Protein AF-A0A7S1AKV0-F1 (afdb_monomer_lite)

Foldseek 3Di:
DPPPPVVVVVVVVVVVVPPDPDPPDDPPPPDPDDDDDDPDDDDDDDDDDQDDLVPDPALDNPDPPDAQLLLVLLLVQQCVQLNFDAQDPADPPFLLLLLLLLLLQPPADNVLSVQLSVLQLCVAADVPGSNDGPLVVLLVDDLVVQLVSSVSSPPSNVSSVLSNQLQVCCCVVVVDRGPCVLLVDDPVVQQVVQCVRPPRDQQSSQSSCCRNNVFQAAHQDPQNLVQCQLAVNDPDPVNQVVCCVVCVPRHRDDSDSRSSRRSCRSRHDSRSRNRVRCQRPDCPRHPCVVAPPPWGWYADSVVSFIDINNHTPVCSNVVPDDDPPDPPPDPDDDDDDDDDDDDDDDDDDDDDDDDDDD

Organism: Noctiluca scintillans (NCBI:txid2966)

pLDDT: mean 77.7, std 27.87, range [22.94, 98.56]

Sequence (358 aa):
MVREQKSKSFGVKLHAAHKRIDLTVPVARRSFSHGKVVLPTRRKSAPVQARTAESYDGPFPGFSGPVAVDLRLFHSAVAAQYVERLQPARSSQPVLDVLVSCILSQNTTNTNSHAAMNSLRVAFPLPGRNWLVNWDAVLASPQASLEAVIRVGGLAKTKGTRIREILQMLRENRKIISLDYLRKLDRAAVLKELKSLKGIGAKTASIVMMFALALPDFAVDTHVFRYAQQLHWVPTAEERAEQHLSNPGQKWPQITRDTTYAHLNAVMPDDLKYSMHLILTDTVNGLPVDCPARRLLSFDGENGIIFVDGQELGALRSGTLKRPNLPAQLKKRPSSTFSTSVKRPRRGSDIHDRHAEL

InterPro domains:
  IPR003265 HhH-GPD domain [PF00730] (100-247)
  IPR003265 HhH-GPD domain [SM00478] (104-269)
  IPR003265 HhH-GPD domain [cd00056] (98-280)
  IPR011257 DNA glycosylase [SSF48150] (88-246)

Secondary structure (DSSP, 8-state):
--SSSHHHHHHHHHHHTTS---TTS-----------------------PPPPGGG--SSSTT--PPPHHHHHHHHHHHHHHH---PPPS---S-HHHHHHHHHHTTTS-HHHHHHHHHHHHHHSEETTEEEEE-HHHHHHS-HHHHHHHTGGGS-HHHHHHHHHHHHHHHHHHHSS---GGGGGS-HHHHHHHHHHSTT--HHHHHHHHHHHS--------HHHHHHHHHTTSS--HHHHHHHHHH-TTS------HHHHHHHHHHHS-HHHHHHHHHHHH-TTTSHHHHS-TTSPEEEETTTTEEEETTEEHHHHHTT-S------S----PPP-------PPPPP-----------

Structure (mmCIF, N/CA/C/O backbone):
data_AF-A0A7S1AKV0-F1
#
_entry.id   AF-A0A7S1AKV0-F1
#
loop_
_atom_site.group_PDB
_atom_site.id
_atom_site.type_symbol
_atom_site.label_atom_id
_atom_site.label_alt_id
_atom_site.label_comp_id
_atom_site.label_asym_id
_atom_site.label_entity_id
_atom_site.label_seq_id
_atom_site.pdbx_PDB_ins_code
_atom_site.Cartn_x
_atom_site.Cartn_y
_atom_site.Cartn_z
_atom_site.occupancy
_atom_site.B_iso_or_equiv
_atom_site.auth_seq_id
_atom_site.auth_comp_id
_atom_site.auth_asym_id
_atom_site.auth_atom_id
_atom_site.pdbx_PDB_model_num
ATOM 1 N N . MET A 1 1 ? -34.742 12.546 43.030 1.00 40.44 1 MET A N 1
ATOM 2 C CA . MET A 1 1 ? -33.711 13.473 42.500 1.00 40.44 1 MET A CA 1
ATOM 3 C C . MET A 1 1 ? -32.287 12.967 42.799 1.00 40.44 1 MET A C 1
ATOM 5 O O . MET A 1 1 ? -31.529 13.634 43.481 1.00 40.44 1 MET A O 1
ATOM 9 N N . VAL A 1 2 ? -31.900 11.776 42.306 1.00 32.84 2 VAL A N 1
ATOM 10 C CA . VAL A 1 2 ? -30.613 11.107 42.662 1.00 32.84 2 VAL A CA 1
ATOM 11 C C . VAL A 1 2 ? -29.752 10.780 41.420 1.00 32.84 2 VAL A C 1
ATOM 13 O O . VAL A 1 2 ? -28.801 10.007 41.481 1.00 32.84 2 VAL A O 1
ATOM 16 N N . ARG A 1 3 ? -30.050 11.368 40.250 1.00 33.19 3 ARG A N 1
ATOM 17 C CA . ARG A 1 3 ? -29.336 11.060 38.990 1.00 33.19 3 ARG A CA 1
ATOM 18 C C . ARG A 1 3 ? -28.347 12.124 38.499 1.00 33.19 3 ARG A C 1
ATOM 20 O O . ARG A 1 3 ? -27.553 11.812 37.623 1.00 33.19 3 ARG A O 1
ATOM 27 N N . GLU A 1 4 ? -28.282 13.306 39.111 1.00 32.66 4 GLU A N 1
ATOM 28 C CA . GLU A 1 4 ? -27.411 14.397 38.625 1.00 32.66 4 GLU A CA 1
ATOM 29 C C . GLU A 1 4 ? -26.069 14.559 39.358 1.00 32.66 4 GLU A C 1
ATOM 31 O O . GLU A 1 4 ? -25.153 15.193 38.838 1.00 32.66 4 GLU A O 1
ATOM 36 N N . GLN A 1 5 ? -25.874 13.927 40.521 1.00 30.48 5 GLN A N 1
ATOM 37 C CA . GLN A 1 5 ? -24.618 14.067 41.278 1.00 30.48 5 GLN A CA 1
ATOM 38 C C . GLN A 1 5 ? -23.516 13.060 40.893 1.00 30.48 5 GLN A C 1
ATOM 40 O O . GLN A 1 5 ? -22.343 13.303 41.176 1.00 30.48 5 GLN A O 1
ATOM 45 N N . LYS A 1 6 ? -23.827 11.965 40.179 1.00 34.09 6 LYS A N 1
ATOM 46 C CA . LYS A 1 6 ? -22.805 10.973 39.774 1.00 34.09 6 LYS A CA 1
ATOM 47 C C . LYS A 1 6 ? -21.962 11.399 38.562 1.00 34.09 6 LYS A C 1
ATOM 49 O O . LYS A 1 6 ? -20.821 10.961 38.448 1.00 34.09 6 LYS A O 1
ATOM 54 N N . SER A 1 7 ? -22.456 12.305 37.711 1.00 35.78 7 SER A N 1
ATOM 55 C CA . SER A 1 7 ? -21.729 12.738 36.503 1.00 35.78 7 SER A CA 1
ATOM 56 C C . SER A 1 7 ? -20.600 13.739 36.788 1.00 35.78 7 SER A C 1
ATOM 58 O O . SER A 1 7 ? -19.615 13.775 36.055 1.00 35.78 7 SER A O 1
ATOM 60 N N . LYS A 1 8 ? -20.689 14.520 37.876 1.00 33.16 8 LYS A N 1
ATOM 61 C CA . LYS A 1 8 ? -19.629 15.467 38.279 1.00 33.16 8 LYS A CA 1
ATOM 62 C C . LYS A 1 8 ? -18.481 14.794 39.050 1.00 33.16 8 LYS A C 1
ATOM 64 O O . LYS A 1 8 ? -17.365 15.299 39.041 1.00 33.16 8 LYS A O 1
ATOM 69 N N . SER A 1 9 ? -18.710 13.616 39.642 1.00 29.86 9 SER A N 1
ATOM 70 C CA . SER A 1 9 ? -17.689 12.864 40.396 1.00 29.86 9 SER A CA 1
ATOM 71 C C . SER A 1 9 ? -16.698 12.096 39.50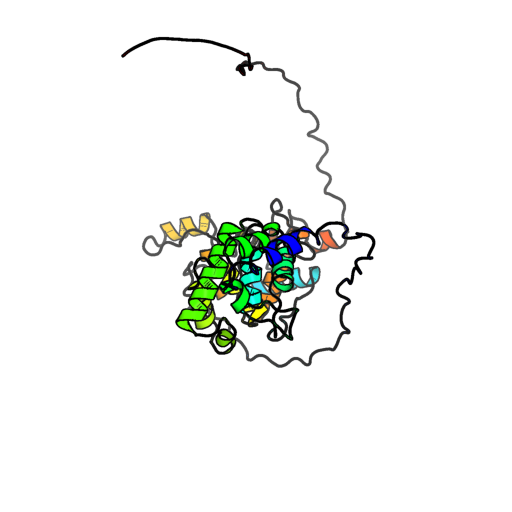2 1.00 29.86 9 SER A C 1
ATOM 73 O O . SER A 1 9 ? -15.542 11.907 39.882 1.00 29.86 9 SER A O 1
ATOM 75 N N . PHE A 1 10 ? -17.102 11.697 38.289 1.00 32.75 10 PHE A N 1
ATOM 76 C CA . PHE A 1 10 ? -16.243 10.931 37.371 1.00 32.75 10 PHE A CA 1
ATOM 77 C C . PHE A 1 10 ? -15.218 11.818 36.637 1.00 32.75 10 PHE A C 1
ATOM 79 O O . PHE A 1 10 ? -14.066 11.425 36.463 1.00 32.75 10 PHE A O 1
ATOM 86 N N . GLY A 1 11 ? -15.602 13.053 36.280 1.00 31.22 11 GLY A N 1
ATOM 87 C CA . GLY A 1 11 ? -14.726 14.017 35.597 1.00 31.22 11 GLY A CA 1
ATOM 88 C C . GLY A 1 11 ? -13.608 14.592 36.475 1.00 31.22 11 GLY A C 1
ATOM 89 O O . GLY A 1 11 ? -12.520 14.877 35.980 1.00 31.22 11 GLY A O 1
ATOM 90 N N . VAL A 1 12 ? -13.829 14.694 37.790 1.00 31.95 12 VAL A N 1
ATOM 91 C CA . VAL A 1 12 ? -12.824 15.207 38.742 1.00 31.95 12 VAL A CA 1
ATOM 92 C C . VAL A 1 12 ? -11.807 14.121 39.131 1.00 31.95 12 VAL A C 1
ATOM 94 O O . VAL A 1 12 ? -10.632 14.422 39.341 1.00 31.95 12 VAL A O 1
ATOM 97 N N . LYS A 1 13 ? -12.198 12.837 39.120 1.00 32.03 13 LYS A N 1
ATOM 98 C CA . LYS A 1 13 ? -11.284 11.709 39.392 1.00 32.03 13 LYS A CA 1
ATOM 99 C C . LYS A 1 13 ? -10.300 11.413 38.251 1.00 32.03 13 LYS A C 1
ATOM 101 O O . LYS A 1 13 ? -9.218 10.903 38.523 1.00 32.03 13 LYS A O 1
ATOM 106 N N . LEU A 1 14 ? -10.610 11.792 37.008 1.00 30.56 14 LEU A N 1
ATOM 107 C CA . LEU A 1 14 ? -9.684 11.640 35.874 1.00 30.56 14 LEU A CA 1
ATOM 108 C C . LEU A 1 14 ? -8.588 12.728 35.843 1.00 30.56 14 LEU A C 1
ATOM 110 O O . LEU A 1 14 ? -7.516 12.510 35.287 1.00 30.56 14 LEU A O 1
ATOM 114 N N . HIS A 1 15 ? -8.830 13.888 36.468 1.00 30.56 15 HIS A N 1
ATOM 115 C CA . HIS A 1 15 ? -7.857 14.988 36.544 1.00 30.56 15 HIS A CA 1
ATOM 116 C C . HIS A 1 15 ? -6.863 14.850 37.712 1.00 30.56 15 HIS A C 1
ATOM 118 O O . HIS A 1 15 ? -5.768 15.406 37.653 1.00 30.56 15 HIS A O 1
ATOM 124 N N . ALA A 1 16 ? -7.201 14.074 38.748 1.00 30.05 16 ALA A N 1
ATOM 125 C CA . ALA A 1 16 ? -6.339 13.853 39.913 1.00 30.05 16 ALA A CA 1
ATOM 126 C C . ALA A 1 16 ? -5.303 12.721 39.728 1.00 30.05 16 ALA A C 1
ATOM 128 O O . ALA A 1 16 ? -4.313 12.685 40.452 1.00 30.05 16 ALA A O 1
ATOM 129 N N . ALA A 1 17 ? -5.472 11.837 38.736 1.00 30.30 17 ALA A N 1
ATOM 130 C CA . ALA A 1 17 ? -4.527 10.749 38.443 1.00 30.30 17 ALA A CA 1
ATOM 131 C C . ALA A 1 17 ? -3.342 11.164 37.536 1.00 30.30 17 ALA A C 1
ATOM 133 O O . ALA A 1 17 ? -2.482 10.344 37.229 1.00 30.30 17 ALA A O 1
ATOM 134 N N . HIS A 1 18 ? -3.265 12.435 37.119 1.00 32.22 18 HIS A N 1
ATOM 135 C CA . HIS A 1 18 ? -2.223 12.957 36.219 1.00 32.22 18 HIS A CA 1
ATOM 136 C C . HIS A 1 18 ? -1.026 13.626 36.920 1.00 32.22 18 HIS A C 1
ATOM 138 O O . HIS A 1 18 ? -0.244 14.323 36.273 1.00 32.22 18 HIS A O 1
ATOM 144 N N . LYS A 1 19 ? -0.821 13.413 38.224 1.00 32.81 19 LYS A N 1
ATOM 145 C CA . LYS A 1 19 ? 0.403 13.866 38.903 1.00 32.81 19 LYS A CA 1
ATOM 146 C C . LYS A 1 19 ? 1.194 12.675 39.441 1.00 32.81 19 LYS A C 1
ATOM 148 O O . LYS A 1 19 ? 0.754 12.010 40.367 1.00 32.81 19 LYS A O 1
ATOM 153 N N . ARG A 1 20 ? 2.395 12.513 38.862 1.00 30.38 20 ARG A N 1
ATOM 154 C CA . ARG A 1 20 ? 3.447 11.500 39.098 1.00 30.38 20 ARG A CA 1
ATOM 155 C C . ARG A 1 20 ? 3.256 10.169 38.361 1.00 30.38 20 ARG A C 1
ATOM 157 O O . ARG A 1 20 ? 2.998 9.138 38.965 1.00 30.38 20 ARG A O 1
ATOM 164 N N . ILE A 1 21 ? 3.492 10.196 37.047 1.00 33.09 21 ILE A N 1
ATOM 165 C CA . ILE A 1 21 ? 4.091 9.038 36.372 1.00 33.09 21 ILE A CA 1
ATOM 166 C C . ILE A 1 21 ? 5.591 9.141 36.642 1.00 33.09 21 ILE A C 1
ATOM 168 O O . ILE A 1 21 ? 6.254 10.048 36.141 1.00 33.09 21 ILE A O 1
ATOM 172 N N . ASP A 1 22 ? 6.093 8.257 37.492 1.00 27.58 22 ASP A N 1
ATOM 173 C CA . ASP A 1 22 ? 7.522 8.048 37.673 1.00 27.58 22 ASP A CA 1
ATOM 174 C C . ASP A 1 22 ? 8.078 7.381 36.402 1.00 27.58 22 ASP A C 1
ATOM 176 O O . ASP A 1 22 ? 7.676 6.278 36.029 1.00 27.58 22 ASP A O 1
ATOM 180 N N . LEU A 1 23 ? 8.949 8.094 35.684 1.00 33.31 23 LEU A N 1
ATOM 181 C CA . LEU A 1 23 ? 9.547 7.663 34.415 1.00 33.31 23 LEU A CA 1
ATOM 182 C C . LEU A 1 23 ? 10.754 6.725 34.611 1.00 33.31 23 LEU A C 1
ATOM 184 O O . LEU A 1 23 ? 11.481 6.464 33.655 1.00 33.31 23 LEU A O 1
ATOM 188 N N . THR A 1 24 ? 10.985 6.210 35.822 1.00 27.86 24 THR A N 1
ATOM 189 C CA . THR A 1 24 ? 12.146 5.356 36.134 1.00 27.86 24 THR A CA 1
ATOM 190 C C . THR A 1 24 ? 11.909 3.851 35.965 1.00 27.86 24 THR A C 1
ATOM 192 O O . THR A 1 24 ? 12.804 3.055 36.240 1.00 27.86 24 THR A O 1
ATOM 195 N N . VAL A 1 25 ? 10.759 3.420 35.432 1.00 25.95 25 VAL A N 1
ATOM 196 C CA . VAL A 1 25 ? 10.550 2.000 35.101 1.00 25.95 25 VAL A CA 1
ATOM 197 C C . VAL A 1 25 ? 11.328 1.653 33.823 1.00 25.95 25 VAL A C 1
ATOM 199 O O . VAL A 1 25 ? 11.063 2.246 32.772 1.00 25.95 25 VAL A O 1
ATOM 202 N N . PRO A 1 26 ? 12.271 0.691 33.851 1.00 24.53 26 PRO A N 1
ATOM 203 C CA . PRO A 1 26 ? 13.037 0.335 32.669 1.00 24.53 26 PRO A CA 1
ATOM 204 C C . PRO A 1 26 ? 12.097 -0.243 31.609 1.00 24.53 26 PRO A C 1
ATOM 206 O O . PRO A 1 26 ? 11.523 -1.322 31.765 1.00 24.53 26 PRO A O 1
ATOM 209 N N . VAL A 1 27 ? 11.950 0.483 30.500 1.00 27.33 27 VAL A N 1
ATOM 210 C CA . VAL A 1 27 ? 11.335 -0.026 29.275 1.00 27.33 27 VAL A CA 1
ATOM 211 C C . VAL A 1 27 ? 12.196 -1.190 28.805 1.00 27.33 27 VAL A C 1
ATOM 213 O O . VAL A 1 27 ? 13.278 -0.993 28.249 1.00 27.33 27 VAL A O 1
ATOM 216 N N . ALA A 1 28 ? 11.727 -2.414 29.039 1.00 24.98 28 ALA A N 1
ATOM 217 C CA . ALA A 1 28 ? 12.333 -3.599 28.464 1.00 24.98 28 ALA A CA 1
ATOM 218 C C . ALA A 1 28 ? 12.275 -3.470 26.935 1.00 24.98 28 ALA A C 1
ATOM 220 O O . ALA A 1 28 ? 11.242 -3.715 26.307 1.00 24.98 28 ALA A O 1
ATOM 221 N N . ARG A 1 29 ? 13.398 -3.072 26.327 1.00 26.11 29 ARG A N 1
ATOM 222 C CA . ARG A 1 29 ? 13.645 -3.201 24.891 1.00 26.11 29 ARG A CA 1
ATOM 223 C C . ARG A 1 29 ? 13.690 -4.689 24.561 1.00 26.11 29 ARG A C 1
ATOM 225 O O . ARG A 1 29 ? 14.756 -5.292 24.504 1.00 26.11 29 ARG A O 1
ATOM 232 N N . ARG A 1 30 ? 12.528 -5.304 24.362 1.00 26.31 30 ARG A N 1
ATOM 233 C CA . ARG A 1 30 ? 12.453 -6.597 23.687 1.00 26.31 30 ARG A CA 1
ATOM 234 C C . ARG A 1 30 ? 12.434 -6.334 22.190 1.00 26.31 30 ARG A C 1
ATOM 236 O O . ARG A 1 30 ? 11.388 -6.132 21.582 1.00 26.31 30 ARG A O 1
ATOM 243 N N . SER A 1 31 ? 13.637 -6.297 21.628 1.00 26.31 31 SER A N 1
ATOM 244 C CA . SER A 1 31 ? 13.885 -6.596 20.222 1.00 26.31 31 SER A CA 1
ATOM 245 C C . SER A 1 31 ? 13.200 -7.922 19.890 1.00 26.31 31 SER A C 1
ATOM 247 O O . SER A 1 31 ? 13.279 -8.859 20.685 1.00 26.31 31 SER A O 1
ATOM 249 N N . PHE A 1 32 ? 12.516 -8.001 18.748 1.00 25.44 32 PHE A N 1
ATOM 250 C CA . PHE A 1 32 ? 11.998 -9.260 18.216 1.00 25.44 32 PHE A CA 1
ATOM 251 C C . PHE A 1 32 ? 13.165 -10.253 18.096 1.00 25.44 32 PHE A C 1
ATOM 253 O O . PHE A 1 32 ? 13.989 -10.160 17.185 1.00 25.44 32 PHE A O 1
ATOM 260 N N . SER A 1 33 ? 13.283 -11.168 19.059 1.00 26.44 33 SER A N 1
ATOM 261 C CA . SER A 1 33 ? 14.209 -12.286 18.976 1.00 26.44 33 SER A CA 1
ATOM 262 C C . SER A 1 33 ? 13.686 -13.244 17.915 1.00 26.44 33 SER A C 1
ATOM 264 O O . SER A 1 33 ? 12.507 -13.599 17.883 1.00 26.44 33 SER A O 1
ATOM 266 N N . HIS A 1 34 ? 14.582 -13.612 17.007 1.00 28.47 34 HIS A N 1
ATOM 267 C CA . HIS A 1 34 ? 14.323 -14.549 15.932 1.00 28.47 34 HIS A CA 1
ATOM 268 C C . HIS A 1 34 ? 13.924 -15.893 16.551 1.00 28.47 34 HIS A C 1
ATOM 270 O O . HIS A 1 34 ? 14.718 -16.535 17.241 1.00 28.47 34 HIS A O 1
ATOM 276 N N . GLY A 1 35 ? 12.665 -16.286 16.349 1.00 27.12 35 GLY A N 1
ATOM 277 C CA . GLY A 1 35 ? 12.199 -17.628 16.669 1.00 27.12 35 GLY A CA 1
ATOM 278 C C . GLY A 1 35 ? 13.030 -18.653 15.901 1.00 27.12 35 GLY A C 1
ATOM 279 O O . GLY A 1 35 ? 13.357 -18.441 14.734 1.00 27.12 35 GLY A O 1
ATOM 280 N N . LYS A 1 36 ? 13.401 -19.737 16.588 1.00 25.72 36 LYS A N 1
ATOM 281 C CA . LYS A 1 36 ? 14.166 -20.867 16.050 1.00 25.72 36 LYS A CA 1
ATOM 282 C C . LYS A 1 36 ? 13.647 -21.292 14.673 1.00 25.72 36 LYS A C 1
AT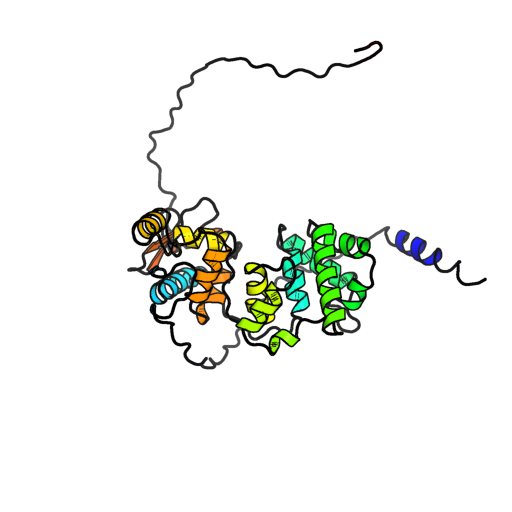OM 284 O O . LYS A 1 36 ? 12.446 -21.473 14.485 1.00 25.72 36 LYS A O 1
ATOM 289 N N . VAL A 1 37 ? 14.590 -21.492 13.754 1.00 27.05 37 VAL A N 1
ATOM 290 C CA . VAL A 1 37 ? 14.380 -22.063 12.423 1.00 27.05 37 VAL A CA 1
ATOM 291 C C . VAL A 1 37 ? 13.757 -23.449 12.576 1.00 27.05 37 VAL A C 1
ATOM 293 O O . VAL A 1 37 ? 14.427 -24.406 12.954 1.00 27.05 37 VAL A O 1
ATOM 296 N N . VAL A 1 38 ? 12.463 -23.550 12.291 1.00 26.33 38 VAL A N 1
ATOM 297 C CA . VAL A 1 38 ? 11.811 -24.813 11.947 1.00 26.33 38 VAL A CA 1
ATOM 298 C C . VAL A 1 38 ? 11.615 -24.760 10.441 1.00 26.33 38 VAL A C 1
ATOM 300 O O . VAL A 1 38 ? 10.853 -23.930 9.950 1.00 26.33 38 VAL A O 1
ATOM 303 N N . LEU A 1 39 ? 12.354 -25.597 9.710 1.00 22.94 39 LEU A N 1
ATOM 304 C CA . LEU A 1 39 ? 12.211 -25.756 8.263 1.00 22.94 39 LEU A CA 1
ATOM 305 C C . LEU A 1 39 ? 10.754 -26.144 7.949 1.00 22.94 39 LEU A C 1
ATOM 307 O O . LEU A 1 39 ? 10.325 -27.224 8.363 1.00 22.94 39 LEU A O 1
ATOM 311 N N . PRO A 1 40 ? 9.970 -25.310 7.242 1.00 28.62 40 PRO A N 1
ATOM 312 C CA . PRO A 1 40 ? 8.640 -25.707 6.824 1.00 28.62 40 PRO A CA 1
ATOM 313 C C . PRO A 1 40 ? 8.761 -26.680 5.652 1.00 28.62 40 PRO A C 1
ATOM 315 O O . PRO A 1 40 ? 9.411 -26.397 4.644 1.00 28.62 40 PRO A O 1
ATOM 318 N N . THR A 1 41 ? 8.095 -27.826 5.759 1.00 27.03 41 THR A N 1
ATOM 319 C CA . THR A 1 41 ? 7.886 -28.734 4.634 1.00 27.03 41 THR A CA 1
ATOM 320 C C . THR A 1 41 ? 7.087 -28.013 3.545 1.00 27.03 41 THR A C 1
ATOM 322 O O . THR A 1 41 ? 5.953 -27.574 3.742 1.00 27.03 41 THR A O 1
ATOM 325 N N . ARG A 1 42 ? 7.718 -27.856 2.376 1.00 28.11 42 ARG A N 1
ATOM 326 C CA . ARG A 1 42 ? 7.183 -27.205 1.174 1.00 28.11 42 ARG A CA 1
ATOM 327 C C . ARG A 1 42 ? 5.889 -27.898 0.729 1.00 28.11 42 ARG A C 1
ATOM 329 O O . ARG A 1 42 ? 5.932 -28.919 0.045 1.00 28.11 42 ARG A O 1
ATOM 336 N N . ARG A 1 43 ? 4.722 -27.347 1.079 1.00 32.53 43 ARG A N 1
ATOM 337 C CA . ARG A 1 43 ? 3.467 -27.708 0.402 1.00 32.53 43 ARG A CA 1
ATOM 338 C C . ARG A 1 43 ? 3.510 -27.117 -1.005 1.00 32.53 43 ARG A C 1
ATOM 340 O O . ARG A 1 43 ? 3.625 -25.906 -1.159 1.00 32.53 43 ARG A O 1
ATOM 347 N N . LYS A 1 44 ? 3.450 -27.984 -2.021 1.00 27.55 44 LYS A N 1
ATOM 348 C CA . LYS A 1 44 ? 3.331 -27.600 -3.432 1.00 27.55 44 LYS A CA 1
ATOM 349 C C . LYS A 1 44 ? 2.058 -26.762 -3.600 1.00 27.55 44 LYS A C 1
ATOM 351 O O . LYS A 1 44 ? 0.957 -27.298 -3.493 1.00 27.55 44 LYS A O 1
ATOM 356 N N . SER A 1 45 ? 2.199 -25.460 -3.823 1.00 35.19 45 SER A N 1
ATOM 357 C CA . SER A 1 45 ? 1.136 -24.660 -4.427 1.00 35.19 45 SER A CA 1
ATOM 358 C C . SER A 1 45 ? 0.900 -25.176 -5.848 1.00 35.19 45 SER A C 1
ATOM 360 O O . SER A 1 45 ? 1.846 -25.551 -6.544 1.00 35.19 45 SER A O 1
ATOM 362 N N . ALA A 1 46 ? -0.367 -25.255 -6.256 1.00 29.50 46 ALA A N 1
ATOM 363 C CA . ALA A 1 46 ? -0.728 -25.602 -7.626 1.00 29.50 46 ALA A CA 1
ATOM 364 C C . ALA A 1 46 ? -0.045 -24.627 -8.609 1.00 29.50 46 ALA A C 1
ATOM 366 O O . ALA A 1 46 ? 0.101 -23.447 -8.273 1.00 29.50 46 ALA A O 1
ATOM 367 N N . PRO A 1 47 ? 0.389 -25.090 -9.795 1.00 29.23 47 PRO A N 1
ATOM 368 C CA . PRO A 1 47 ? 1.047 -24.230 -10.766 1.00 29.23 47 PRO A CA 1
ATOM 369 C C . PRO A 1 47 ? 0.072 -23.138 -11.215 1.00 29.23 47 PRO A C 1
ATOM 371 O O . PRO A 1 47 ? -0.960 -23.417 -11.823 1.00 29.23 47 PRO A O 1
ATOM 374 N N . VAL A 1 48 ? 0.394 -21.887 -10.888 1.00 39.28 48 VAL A N 1
ATOM 375 C CA . VAL A 1 48 ? -0.296 -20.720 -11.436 1.00 39.28 48 VAL A CA 1
ATOM 376 C C . VAL A 1 48 ? 0.208 -20.569 -12.866 1.00 39.28 48 VAL A C 1
ATOM 378 O O . VAL A 1 48 ? 1.378 -20.258 -13.080 1.00 39.28 48 VAL A O 1
ATOM 381 N N . GLN A 1 49 ? -0.655 -20.858 -13.841 1.00 32.09 49 GLN A N 1
ATOM 382 C CA . GLN A 1 49 ? -0.363 -20.624 -15.252 1.00 32.09 49 GLN A CA 1
ATOM 383 C C . GLN A 1 49 ? 0.006 -19.147 -15.438 1.00 32.09 49 GLN A C 1
ATOM 385 O O . GLN A 1 49 ? -0.757 -18.254 -15.058 1.00 32.09 49 GLN A O 1
ATOM 390 N N . ALA A 1 50 ? 1.194 -18.889 -15.986 1.00 35.00 50 ALA A N 1
ATOM 391 C CA . ALA A 1 50 ? 1.568 -17.556 -16.430 1.00 35.00 50 ALA A CA 1
ATOM 392 C C . ALA A 1 50 ? 0.574 -17.125 -17.517 1.00 35.00 50 ALA A C 1
ATOM 394 O O . ALA A 1 50 ? 0.343 -17.866 -18.471 1.00 35.00 50 ALA A O 1
ATOM 395 N N . ARG A 1 51 ? -0.051 -15.956 -17.351 1.00 40.31 51 ARG A N 1
ATOM 396 C CA . ARG A 1 51 ? -0.933 -15.396 -18.380 1.00 40.31 51 ARG A CA 1
ATOM 397 C C . ARG A 1 51 ? -0.080 -15.034 -19.595 1.00 40.31 51 ARG A C 1
ATOM 399 O O . ARG A 1 51 ? 0.903 -14.309 -19.451 1.00 40.31 51 ARG A O 1
ATOM 406 N N . THR A 1 52 ? -0.430 -15.566 -20.761 1.00 34.97 52 THR A N 1
ATOM 407 C CA . THR A 1 52 ? 0.184 -15.201 -22.041 1.00 34.97 52 THR A CA 1
ATOM 408 C C . THR A 1 52 ? -0.194 -13.762 -22.407 1.00 34.97 52 THR A C 1
ATOM 410 O O . THR A 1 52 ? -1.231 -13.252 -21.975 1.00 34.97 52 THR A O 1
ATOM 413 N N . ALA A 1 53 ? 0.650 -13.092 -23.200 1.00 39.38 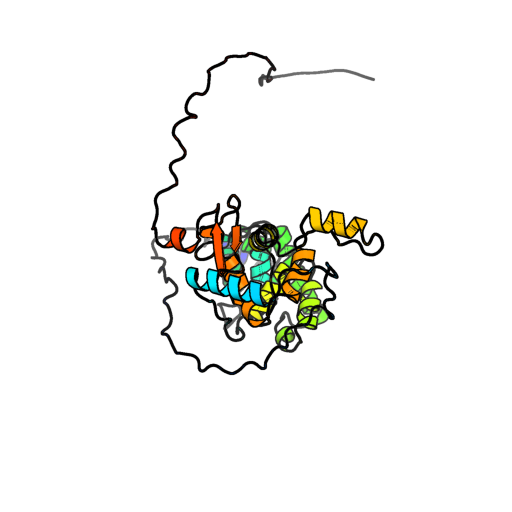53 ALA A N 1
ATOM 414 C CA . ALA A 1 53 ? 0.456 -11.699 -23.624 1.00 39.38 53 ALA A CA 1
ATOM 415 C C . ALA A 1 53 ? -0.898 -11.445 -24.328 1.00 39.38 53 ALA A C 1
ATOM 417 O O . ALA A 1 53 ? -1.403 -10.328 -24.314 1.00 39.38 53 ALA A O 1
ATOM 418 N N . GLU A 1 54 ? -1.524 -12.490 -24.873 1.00 39.31 54 GLU A N 1
ATOM 419 C CA . GLU A 1 54 ? -2.807 -12.440 -25.586 1.00 39.31 54 GLU A CA 1
ATOM 420 C C . GLU A 1 54 ? -4.029 -12.211 -24.672 1.00 39.31 54 GLU A C 1
ATOM 422 O O . GLU A 1 54 ? -5.084 -11.815 -25.159 1.00 39.31 54 GLU A O 1
ATOM 427 N N . SER A 1 55 ? -3.915 -12.410 -23.348 1.00 50.41 55 SER A N 1
ATOM 428 C CA . SER A 1 55 ? -5.031 -12.249 -22.391 1.00 50.41 55 SER A CA 1
ATOM 429 C C . SER A 1 55 ? -4.896 -11.022 -21.468 1.00 50.41 55 SER A C 1
ATOM 431 O O . SER A 1 55 ? -5.553 -10.950 -20.420 1.00 50.41 55 SER A O 1
ATOM 433 N N . TYR A 1 56 ? -3.978 -10.102 -21.770 1.00 63.97 56 TYR A N 1
ATOM 434 C CA . TYR A 1 56 ? -3.657 -8.969 -20.905 1.00 63.97 56 TYR A CA 1
ATOM 435 C C . TYR A 1 56 ? -4.622 -7.787 -21.124 1.00 63.97 56 TYR A C 1
ATOM 437 O O . TYR A 1 56 ? -4.416 -6.953 -21.998 1.00 63.97 56 TYR A O 1
ATOM 445 N N . ASP A 1 57 ? -5.655 -7.689 -20.281 1.00 67.12 57 ASP A N 1
ATOM 446 C CA . ASP A 1 57 ? -6.610 -6.563 -20.245 1.00 67.12 57 ASP A CA 1
ATOM 447 C C . ASP A 1 57 ? -6.198 -5.483 -19.223 1.00 67.12 57 ASP A C 1
ATOM 449 O O . ASP A 1 57 ? -6.966 -5.055 -18.359 1.00 67.12 57 ASP A O 1
ATOM 453 N N . GLY A 1 58 ? -4.914 -5.121 -19.210 1.00 84.44 58 GLY A N 1
ATOM 454 C CA . GLY A 1 58 ? -4.433 -4.047 -18.346 1.00 84.44 58 GLY A CA 1
ATOM 455 C C . GLY A 1 58 ? -4.418 -2.683 -19.040 1.00 84.44 58 GLY A C 1
ATOM 456 O O . GLY A 1 58 ? -4.751 -2.568 -20.216 1.00 84.44 58 GLY A O 1
ATOM 457 N N . PRO A 1 59 ? -4.014 -1.612 -18.332 1.00 91.75 59 PRO A N 1
ATOM 458 C CA . PRO A 1 59 ? -4.138 -0.243 -18.838 1.00 91.75 59 PRO A CA 1
ATOM 459 C C . PRO A 1 59 ? -3.252 0.067 -20.051 1.00 91.75 59 PRO A C 1
ATOM 461 O O . PRO A 1 59 ? -3.441 1.112 -20.669 1.00 91.75 59 PRO A O 1
ATOM 464 N N . PHE A 1 60 ? -2.300 -0.807 -20.391 1.00 92.50 60 PHE A N 1
ATOM 465 C CA . PHE A 1 60 ? -1.362 -0.622 -21.500 1.00 92.50 60 PHE A CA 1
ATOM 466 C C . PHE A 1 60 ? -1.432 -1.799 -22.493 1.00 92.50 60 PHE A C 1
ATOM 468 O O . PHE A 1 60 ? -0.520 -2.626 -22.524 1.00 92.50 60 PHE A O 1
ATOM 475 N N . PRO A 1 61 ? -2.515 -1.938 -23.281 1.00 88.81 61 PRO A N 1
ATOM 476 C CA . PRO A 1 61 ? -2.630 -3.017 -24.262 1.00 88.81 61 PRO A CA 1
ATOM 477 C C . PRO A 1 61 ? -1.474 -2.981 -25.266 1.00 88.81 61 PRO A C 1
ATOM 479 O O . PRO A 1 61 ? -1.166 -1.915 -25.799 1.00 88.81 61 PRO A O 1
ATOM 482 N N . GLY A 1 62 ? -0.838 -4.128 -25.513 1.00 85.94 62 GLY A N 1
ATOM 483 C CA . GLY A 1 62 ? 0.299 -4.252 -26.434 1.00 85.94 62 GLY A CA 1
ATOM 484 C C . GLY A 1 62 ? 1.654 -3.797 -25.876 1.00 85.94 62 GLY A C 1
ATOM 485 O O . GLY A 1 62 ? 2.656 -3.937 -26.570 1.00 85.94 62 GLY A O 1
ATOM 486 N N . PHE A 1 63 ? 1.720 -3.284 -24.641 1.00 90.31 63 PHE A N 1
ATOM 487 C CA . PHE A 1 63 ? 3.001 -3.015 -23.986 1.00 90.31 63 PHE A CA 1
ATOM 488 C C . PHE A 1 63 ? 3.689 -4.335 -23.615 1.00 90.31 63 PHE A C 1
ATOM 490 O O . PHE A 1 63 ? 3.069 -5.218 -23.022 1.00 90.31 63 PHE A O 1
ATOM 497 N N . SER A 1 64 ? 4.964 -4.470 -23.976 1.00 79.94 64 SER A N 1
ATOM 498 C CA . SER A 1 64 ? 5.735 -5.715 -23.865 1.00 79.94 64 SER A CA 1
ATOM 499 C C . SER A 1 64 ? 6.387 -5.935 -22.497 1.00 79.94 64 SER A C 1
ATOM 501 O O . SER A 1 64 ? 6.809 -7.052 -22.203 1.00 79.94 64 SER A O 1
ATOM 503 N N . GLY A 1 65 ? 6.493 -4.898 -21.666 1.00 76.31 65 GLY A N 1
ATOM 504 C CA . GLY A 1 65 ? 7.230 -4.955 -20.405 1.00 76.31 65 GLY A CA 1
ATOM 505 C C . GLY A 1 65 ? 6.350 -5.135 -19.161 1.00 76.31 65 GLY A C 1
ATOM 506 O O . GLY A 1 65 ? 5.135 -4.950 -19.223 1.00 76.31 65 GLY A O 1
ATOM 507 N N . PRO A 1 66 ? 6.968 -5.421 -18.001 1.00 88.81 66 PRO A N 1
ATOM 508 C CA . PRO A 1 66 ? 8.029 -6.411 -17.836 1.00 88.81 66 PRO A CA 1
ATOM 509 C C . PRO A 1 66 ? 7.460 -7.836 -17.958 1.00 88.81 66 PRO A C 1
ATOM 511 O O . PRO A 1 66 ? 6.365 -8.127 -17.466 1.00 88.81 66 PRO A O 1
ATOM 514 N N . VAL A 1 67 ? 8.220 -8.755 -18.555 1.00 88.56 67 VAL A N 1
ATOM 515 C CA . VAL A 1 67 ? 7.818 -10.168 -18.649 1.00 88.56 67 VAL A CA 1
ATOM 516 C C . VAL A 1 67 ? 8.201 -10.956 -17.394 1.00 88.56 67 VAL A C 1
ATOM 518 O O . VAL A 1 67 ? 9.096 -10.593 -16.632 1.00 88.56 67 VAL A O 1
ATOM 521 N N . ALA A 1 68 ? 7.527 -12.087 -17.168 1.00 90.88 68 ALA A N 1
ATOM 522 C CA . ALA A 1 68 ? 7.700 -12.888 -15.956 1.00 90.88 68 ALA A CA 1
ATOM 523 C C . ALA A 1 68 ? 9.145 -13.374 -15.721 1.00 90.88 68 ALA A C 1
ATOM 525 O O . ALA A 1 68 ? 9.533 -13.550 -14.566 1.00 90.88 68 ALA A O 1
ATOM 526 N N . VAL A 1 69 ? 9.929 -13.595 -16.784 1.00 91.81 69 VAL A N 1
ATOM 527 C CA . VAL A 1 69 ? 11.341 -14.001 -16.676 1.00 91.81 69 VAL A CA 1
ATOM 528 C C . VAL A 1 69 ? 12.200 -12.880 -16.088 1.00 91.81 69 VAL A C 1
ATOM 530 O O . VAL A 1 69 ? 12.864 -13.109 -15.079 1.00 91.81 69 VAL A O 1
ATOM 533 N N . ASP A 1 70 ? 12.086 -11.656 -16.603 1.00 92.19 70 ASP A N 1
ATOM 534 C CA . ASP A 1 70 ? 12.842 -10.498 -16.109 1.00 92.19 70 ASP A CA 1
ATOM 535 C C . ASP A 1 70 ? 12.491 -10.186 -14.659 1.00 92.19 70 ASP A C 1
ATOM 537 O O . ASP A 1 70 ? 13.358 -9.899 -13.838 1.00 92.19 70 ASP A O 1
ATOM 541 N N . LEU A 1 71 ? 11.212 -10.312 -14.306 1.00 96.06 71 LEU A N 1
ATOM 542 C CA . LEU A 1 71 ? 10.741 -10.106 -12.939 1.00 96.06 71 LEU A CA 1
ATOM 543 C C . LEU A 1 71 ? 11.323 -11.133 -11.962 1.00 96.06 71 LEU A C 1
ATOM 545 O O . LEU A 1 71 ? 11.621 -10.785 -10.818 1.00 96.06 71 LEU A O 1
ATOM 549 N N . ARG A 1 72 ? 11.496 -12.387 -12.397 1.00 96.81 72 ARG A N 1
ATOM 550 C CA . ARG A 1 72 ? 12.138 -13.447 -11.604 1.00 96.81 72 ARG A CA 1
ATOM 551 C C . ARG A 1 72 ? 13.641 -13.225 -11.476 1.00 96.81 72 ARG A C 1
ATOM 553 O O . ARG A 1 72 ? 14.175 -13.421 -10.384 1.00 96.8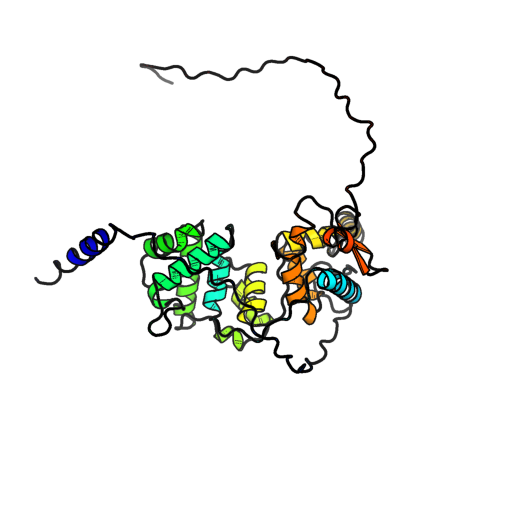1 72 ARG A O 1
ATOM 560 N N . LEU A 1 73 ? 14.308 -12.798 -12.546 1.00 96.50 73 LEU A N 1
ATOM 561 C CA . LEU A 1 73 ? 15.735 -12.466 -12.516 1.00 96.50 73 LEU A CA 1
ATOM 562 C C . LEU A 1 73 ? 15.994 -11.267 -11.601 1.00 96.50 73 LEU A C 1
ATOM 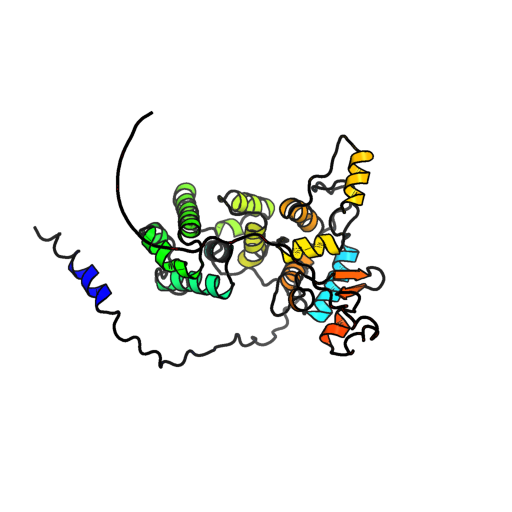564 O O . LEU A 1 73 ? 16.804 -11.361 -10.679 1.00 96.50 73 LEU A O 1
ATOM 568 N N . PHE A 1 74 ? 15.225 -10.189 -11.767 1.00 97.62 74 PHE A N 1
ATOM 569 C CA . PHE A 1 74 ? 15.294 -9.019 -10.898 1.00 97.62 74 PHE A CA 1
ATOM 570 C C . PHE A 1 74 ? 15.013 -9.393 -9.439 1.00 97.62 74 PHE A C 1
ATOM 572 O O . PHE A 1 74 ? 15.759 -8.990 -8.547 1.00 97.62 74 PHE A O 1
ATOM 579 N N . HIS A 1 75 ? 13.966 -10.193 -9.184 1.00 97.69 75 HIS A N 1
ATOM 580 C CA . HIS A 1 75 ? 13.653 -10.686 -7.839 1.00 97.69 75 HIS A CA 1
ATOM 581 C C . HIS A 1 75 ? 14.820 -11.461 -7.230 1.00 97.69 75 HIS A C 1
ATOM 583 O O . HIS A 1 75 ? 15.197 -11.181 -6.096 1.00 97.69 75 HIS A O 1
ATOM 589 N N . SER A 1 76 ? 15.414 -12.384 -7.986 1.00 96.62 76 SER A N 1
ATOM 590 C CA . SER A 1 76 ? 16.548 -13.193 -7.529 1.00 96.62 76 SER A CA 1
ATOM 591 C C . SER A 1 76 ? 17.742 -12.310 -7.162 1.00 96.62 76 SER A C 1
ATOM 593 O O . SER A 1 76 ? 18.332 -12.484 -6.095 1.00 96.62 76 SER A O 1
ATOM 595 N N . ALA A 1 77 ? 18.044 -11.304 -7.987 1.00 95.88 77 ALA A N 1
ATOM 596 C CA . ALA A 1 77 ? 19.126 -10.358 -7.746 1.00 95.88 77 ALA A CA 1
ATOM 597 C C . ALA A 1 77 ? 18.892 -9.502 -6.488 1.00 95.88 77 ALA A C 1
ATOM 599 O O . ALA A 1 77 ? 19.790 -9.385 -5.650 1.00 95.88 77 ALA A O 1
ATOM 600 N N . VAL A 1 78 ? 17.685 -8.951 -6.284 1.00 96.50 78 VAL A N 1
ATOM 601 C CA . VAL A 1 78 ? 17.394 -8.211 -5.040 1.00 96.50 78 VAL A CA 1
ATOM 602 C C . VAL A 1 78 ? 17.313 -9.131 -3.820 1.00 96.50 78 VAL A C 1
ATOM 604 O O . VAL A 1 78 ? 17.740 -8.736 -2.737 1.00 96.50 78 VAL A O 1
ATOM 607 N N . ALA A 1 79 ? 16.800 -10.354 -3.958 1.00 95.62 79 ALA A N 1
ATOM 608 C CA . ALA A 1 79 ? 16.680 -11.312 -2.861 1.00 95.62 79 ALA A CA 1
ATOM 609 C C . ALA A 1 79 ? 18.048 -11.832 -2.398 1.00 95.62 79 ALA A C 1
ATOM 611 O O . ALA A 1 79 ? 18.240 -12.032 -1.200 1.00 95.62 79 ALA A O 1
ATOM 612 N N . ALA A 1 80 ? 19.019 -11.968 -3.305 1.00 94.44 80 ALA A N 1
ATOM 613 C CA . ALA A 1 80 ? 20.403 -12.280 -2.950 1.00 94.44 80 ALA A CA 1
ATOM 614 C C . ALA A 1 80 ? 21.020 -11.212 -2.028 1.00 94.44 80 ALA A C 1
ATOM 616 O O . ALA A 1 80 ? 21.840 -11.531 -1.171 1.00 94.44 80 ALA A O 1
ATOM 617 N N . GLN A 1 81 ? 20.591 -9.953 -2.160 1.00 93.94 81 GLN A N 1
ATOM 618 C CA . GLN A 1 81 ? 21.060 -8.853 -1.319 1.00 93.94 81 GLN A CA 1
ATOM 619 C C . GLN A 1 81 ? 20.224 -8.715 -0.035 1.00 93.94 81 GLN A C 1
ATOM 621 O O . GLN A 1 81 ? 20.765 -8.659 1.069 1.00 93.94 81 GLN A O 1
ATOM 626 N N . TYR A 1 82 ? 18.899 -8.674 -0.143 1.00 94.94 82 TYR A N 1
ATOM 627 C CA . TYR A 1 82 ? 18.010 -8.302 0.968 1.00 94.94 82 TYR A CA 1
ATOM 628 C C . TYR A 1 82 ? 17.315 -9.474 1.657 1.00 94.94 82 TYR A C 1
ATOM 630 O O . TYR A 1 82 ? 16.502 -9.241 2.554 1.00 94.94 82 TYR A O 1
ATOM 638 N N . VAL A 1 83 ? 17.658 -10.702 1.266 1.00 94.31 83 VAL A N 1
ATOM 639 C CA . VAL A 1 83 ? 17.016 -11.956 1.673 1.00 94.31 83 VAL A CA 1
ATOM 640 C C . VAL A 1 83 ? 15.588 -12.068 1.135 1.00 94.31 83 VAL A C 1
ATOM 642 O O . VAL A 1 83 ? 14.778 -11.142 1.211 1.00 94.31 83 VAL A O 1
ATOM 645 N N . GLU A 1 84 ? 15.255 -13.238 0.593 1.00 94.12 84 GLU A N 1
ATOM 646 C CA . GLU A 1 84 ? 13.889 -13.541 0.180 1.00 94.12 84 GLU A CA 1
ATOM 647 C C . GLU A 1 84 ? 12.934 -13.519 1.383 1.00 94.12 84 GLU A C 1
ATOM 649 O O . GLU A 1 84 ? 13.200 -14.100 2.438 1.00 94.12 84 GLU A O 1
ATOM 654 N N . ARG A 1 85 ? 11.780 -12.867 1.219 1.00 93.44 85 ARG A N 1
ATOM 655 C CA . ARG A 1 85 ? 10.771 -12.746 2.273 1.00 93.44 85 ARG A CA 1
ATOM 656 C C . ARG A 1 85 ? 9.583 -13.634 1.941 1.00 93.44 85 ARG A C 1
ATOM 658 O O . ARG A 1 85 ? 8.810 -13.340 1.033 1.00 93.44 85 ARG A O 1
ATOM 665 N N . LEU A 1 86 ? 9.430 -14.711 2.701 1.00 90.31 86 LEU A N 1
ATOM 666 C CA . LEU A 1 86 ? 8.342 -15.663 2.508 1.00 90.31 86 LEU A CA 1
ATOM 667 C C . LEU A 1 86 ? 7.028 -15.105 3.052 1.00 90.31 86 LEU A C 1
ATOM 669 O O . LEU A 1 86 ? 6.980 -14.565 4.162 1.00 90.31 86 LEU A O 1
ATOM 673 N N . GLN A 1 87 ? 5.953 -15.265 2.279 1.00 88.06 87 GLN A N 1
ATOM 674 C CA . GLN A 1 87 ? 4.622 -14.910 2.750 1.00 88.06 87 GLN A CA 1
ATOM 675 C C . GLN A 1 87 ? 4.235 -15.843 3.903 1.00 88.06 87 GLN A C 1
ATOM 677 O O . GLN A 1 87 ? 4.228 -17.065 3.723 1.00 88.06 87 GLN A O 1
ATOM 682 N N . PRO A 1 88 ? 3.921 -15.306 5.095 1.00 86.38 88 PRO A N 1
ATOM 683 C CA . PRO A 1 88 ? 3.469 -16.140 6.191 1.00 86.38 88 PRO A CA 1
ATOM 684 C C . PRO A 1 88 ? 2.106 -16.751 5.857 1.00 86.38 88 PRO A C 1
ATOM 686 O O . PRO A 1 88 ? 1.340 -16.234 5.039 1.00 86.38 88 PRO A O 1
ATOM 689 N N . ALA A 1 89 ? 1.770 -17.836 6.555 1.00 85.25 89 ALA A N 1
ATOM 690 C CA . ALA A 1 89 ? 0.401 -18.330 6.563 1.00 85.25 89 ALA A CA 1
ATOM 691 C C . ALA A 1 89 ? -0.570 -17.224 7.018 1.00 85.25 89 ALA A C 1
ATOM 693 O O . ALA A 1 89 ? -0.181 -16.261 7.685 1.00 85.25 89 ALA A O 1
ATOM 694 N N . ARG A 1 90 ? -1.851 -17.378 6.664 1.00 80.62 90 ARG A N 1
ATOM 695 C CA . ARG A 1 90 ? -2.909 -16.409 6.988 1.00 80.62 90 ARG A CA 1
ATOM 696 C C . ARG A 1 90 ? -2.832 -15.962 8.449 1.00 80.62 90 ARG A C 1
ATOM 698 O O . ARG A 1 90 ? -2.911 -16.781 9.362 1.00 80.62 90 ARG A O 1
ATOM 705 N N . SER A 1 91 ? -2.723 -14.649 8.646 1.00 81.25 91 SER A N 1
ATOM 706 C CA . SER A 1 91 ? -2.642 -14.036 9.970 1.00 81.25 91 SER A CA 1
ATOM 707 C C . SER A 1 91 ? -3.945 -14.228 10.747 1.00 81.25 91 SER A C 1
ATOM 709 O O . SER A 1 91 ? -5.036 -14.041 10.199 1.00 81.25 91 SER A O 1
ATOM 711 N N . SER A 1 92 ? -3.830 -14.545 12.038 1.00 84.62 92 SER A N 1
ATOM 712 C CA . SER A 1 92 ? -4.952 -14.555 12.986 1.00 84.62 92 SER A CA 1
ATOM 713 C C . SER A 1 92 ? -5.338 -13.154 13.471 1.00 84.62 92 SER A C 1
ATOM 715 O O . SER A 1 92 ? -6.328 -13.010 14.188 1.00 84.62 92 SER A O 1
ATOM 717 N N . GLN A 1 93 ? -4.585 -12.113 13.088 1.00 87.56 93 GLN A N 1
ATOM 718 C CA . GLN A 1 93 ? -4.945 -10.734 13.410 1.00 87.56 93 GLN A CA 1
ATOM 719 C C . GLN A 1 93 ? -6.259 -10.350 12.720 1.00 87.56 93 GLN A C 1
ATOM 721 O O . GLN A 1 93 ? -6.415 -10.656 11.533 1.00 87.56 93 GLN A O 1
ATOM 726 N N . PRO A 1 94 ? -7.184 -9.656 13.408 1.00 94.62 94 PRO A N 1
ATOM 727 C CA . PRO A 1 94 ? -8.427 -9.203 12.796 1.00 94.62 94 PRO A CA 1
ATOM 728 C C . PRO A 1 94 ? -8.161 -8.338 11.564 1.00 94.62 94 PRO A C 1
ATOM 730 O O . PRO A 1 94 ? -7.344 -7.416 11.601 1.00 94.62 94 PRO A O 1
ATOM 733 N N . VAL A 1 95 ? -8.882 -8.594 10.470 1.00 96.81 95 VAL A N 1
ATOM 734 C CA . VAL A 1 95 ? -8.693 -7.841 9.212 1.00 96.81 95 VAL A CA 1
ATOM 735 C C . VAL A 1 95 ? -8.957 -6.341 9.411 1.00 96.81 95 VAL A C 1
ATOM 737 O O . VAL A 1 95 ? -8.287 -5.502 8.808 1.00 96.81 95 VAL A O 1
ATOM 740 N N . LEU A 1 96 ? -9.891 -5.994 10.302 1.00 97.31 96 LEU A N 1
ATOM 741 C CA . LEU A 1 96 ? -10.208 -4.607 10.639 1.00 97.31 96 LEU A CA 1
ATOM 742 C C . LEU A 1 96 ? -9.047 -3.888 11.347 1.00 97.31 96 LEU A C 1
ATOM 744 O O . LEU A 1 96 ? -8.767 -2.738 11.018 1.00 97.31 96 LEU A O 1
ATOM 748 N N . ASP A 1 97 ? -8.322 -4.563 12.242 1.00 96.19 97 ASP A N 1
ATOM 749 C CA . ASP A 1 97 ? -7.142 -3.999 12.911 1.00 96.19 97 ASP A CA 1
ATOM 750 C C . ASP A 1 97 ? -6.039 -3.661 11.903 1.00 96.19 97 ASP A C 1
ATOM 752 O O . ASP A 1 97 ? -5.406 -2.605 11.999 1.00 96.19 97 ASP A O 1
ATOM 756 N N . VAL A 1 98 ? -5.829 -4.529 10.907 1.00 96.12 98 VAL A N 1
ATOM 757 C CA . VAL A 1 98 ? -4.856 -4.292 9.831 1.00 96.12 98 VAL A CA 1
ATOM 758 C C . VAL A 1 98 ? -5.298 -3.119 8.955 1.00 96.12 98 VAL A C 1
ATOM 760 O O . VAL A 1 98 ? -4.488 -2.234 8.671 1.00 96.12 98 VAL A O 1
ATOM 763 N N . LEU A 1 99 ? -6.580 -3.050 8.580 1.00 97.94 99 LEU A N 1
ATOM 764 C CA . LEU A 1 99 ? -7.119 -1.923 7.813 1.00 97.94 99 LEU A CA 1
ATOM 765 C C . LEU A 1 99 ? -6.954 -0.595 8.566 1.00 97.94 99 LEU A C 1
ATOM 767 O O . LEU A 1 99 ? -6.467 0.379 7.989 1.00 97.94 99 LEU A O 1
ATOM 771 N N . VAL A 1 100 ? -7.316 -0.543 9.851 1.00 97.94 100 VAL A N 1
ATOM 772 C CA . VAL A 1 100 ? -7.172 0.676 10.661 1.00 97.94 100 VAL A CA 1
ATOM 773 C C . VAL A 1 100 ? -5.701 1.045 10.832 1.00 97.94 100 VAL A C 1
ATOM 775 O O . VAL A 1 100 ? -5.360 2.218 10.692 1.00 97.94 100 VAL A O 1
ATOM 778 N N . SER A 1 101 ? -4.807 0.070 11.015 1.00 97.25 101 SER A N 1
ATOM 779 C CA . SER A 1 101 ? -3.358 0.321 11.029 1.00 97.25 101 SER A CA 1
ATOM 780 C C . SER A 1 101 ? -2.880 0.969 9.722 1.00 97.25 101 SER A C 1
ATOM 782 O O . SER A 1 101 ? -2.077 1.902 9.756 1.00 97.25 101 SER A O 1
ATOM 784 N N . CYS A 1 102 ? -3.428 0.556 8.573 1.00 96.31 102 CYS A N 1
ATOM 785 C CA . CYS A 1 102 ? -3.129 1.183 7.285 1.00 96.31 102 CYS A CA 1
ATOM 786 C C . CYS A 1 102 ? -3.679 2.611 7.166 1.00 96.31 102 CYS A C 1
ATOM 788 O O . CYS A 1 102 ? -3.036 3.458 6.556 1.00 96.31 102 CYS A O 1
ATOM 790 N N . ILE A 1 103 ? -4.856 2.905 7.727 1.00 97.31 103 ILE A N 1
ATOM 791 C CA . ILE A 1 103 ? -5.396 4.277 7.769 1.00 97.31 103 ILE A CA 1
ATOM 792 C C . ILE A 1 103 ? -4.502 5.159 8.649 1.00 97.31 103 ILE A C 1
ATOM 794 O O . ILE A 1 103 ? -4.164 6.288 8.284 1.00 97.31 103 ILE A O 1
ATOM 798 N N . LEU A 1 104 ? -4.076 4.634 9.800 1.00 97.75 104 LEU A N 1
ATOM 799 C CA . LEU A 1 104 ? -3.211 5.341 10.737 1.00 97.75 104 LEU A CA 1
ATOM 800 C C . LEU A 1 104 ? -1.826 5.634 10.156 1.00 97.75 104 LEU A C 1
ATOM 802 O O . LEU A 1 104 ? -1.276 6.681 10.494 1.00 97.75 104 LEU A O 1
ATOM 806 N N . SER A 1 105 ? -1.303 4.796 9.255 1.00 95.44 105 SER A N 1
ATOM 807 C CA . SER A 1 105 ? -0.004 4.993 8.591 1.00 95.44 105 SER A CA 1
ATOM 808 C C . SER A 1 105 ? -0.014 5.990 7.426 1.00 95.44 105 SER A C 1
ATOM 810 O O . SER A 1 105 ? 1.049 6.403 6.967 1.00 95.44 105 SER A O 1
ATOM 812 N N . GLN A 1 106 ? -1.180 6.460 6.972 1.00 93.19 106 GLN A N 1
ATOM 813 C CA . GLN A 1 106 ? -1.246 7.472 5.912 1.00 93.19 106 GLN A CA 1
ATOM 814 C C . GLN A 1 106 ? -0.613 8.795 6.370 1.00 93.19 106 GLN A C 1
ATOM 816 O O . GLN A 1 106 ? -0.984 9.339 7.412 1.00 93.19 106 GLN A O 1
ATOM 821 N N . ASN A 1 107 ? 0.311 9.335 5.569 1.00 92.00 107 ASN A N 1
ATOM 822 C CA . ASN A 1 107 ? 0.977 10.626 5.796 1.00 92.00 107 ASN A CA 1
ATOM 823 C C . ASN A 1 107 ? 1.585 10.771 7.204 1.00 92.00 107 ASN A C 1
ATOM 825 O O . ASN A 1 107 ? 1.444 11.809 7.849 1.00 92.00 107 ASN A O 1
ATOM 829 N N . THR A 1 108 ? 2.218 9.712 7.710 1.00 94.19 108 THR A N 1
ATOM 830 C CA . THR A 1 108 ? 2.919 9.727 8.998 1.00 94.19 108 THR A CA 1
ATOM 831 C C . THR A 1 108 ? 4.077 8.732 8.995 1.00 94.19 108 THR A C 1
ATOM 833 O O . THR A 1 108 ? 4.281 8.009 8.022 1.00 94.19 108 THR A O 1
ATOM 836 N N . THR A 1 109 ? 4.855 8.699 10.073 1.00 92.50 109 THR A N 1
ATOM 837 C CA . THR A 1 109 ? 5.950 7.735 10.236 1.00 92.50 109 THR A CA 1
ATOM 838 C C . THR A 1 109 ? 5.440 6.407 10.796 1.00 92.50 109 THR A C 1
ATOM 840 O O . THR A 1 109 ? 4.435 6.363 11.514 1.00 92.50 109 THR A O 1
ATOM 843 N N . ASN A 1 110 ? 6.173 5.317 10.543 1.00 91.25 110 ASN A N 1
ATOM 844 C CA . ASN A 1 110 ? 5.857 4.005 11.119 1.00 91.25 110 ASN A CA 1
ATOM 845 C C . ASN A 1 110 ? 5.766 4.076 12.650 1.00 91.25 110 ASN A C 1
ATOM 847 O O . ASN A 1 110 ? 4.779 3.616 13.222 1.00 91.25 110 ASN A O 1
ATOM 851 N N . THR A 1 111 ? 6.716 4.760 13.298 1.00 94.94 111 THR A N 1
ATOM 852 C CA . THR A 1 111 ? 6.721 5.005 14.749 1.00 94.94 111 THR A CA 1
ATOM 853 C C . THR A 1 111 ? 5.411 5.620 15.237 1.00 94.94 111 THR A C 1
ATOM 855 O O . THR A 1 111 ? 4.795 5.103 16.168 1.00 94.94 111 THR A O 1
ATOM 858 N N . ASN A 1 112 ? 4.940 6.680 14.578 1.00 97.38 112 ASN A N 1
ATOM 859 C CA . ASN A 1 112 ? 3.721 7.380 14.976 1.00 97.38 112 ASN A CA 1
ATOM 860 C C . ASN A 1 112 ? 2.462 6.546 14.718 1.00 97.38 112 ASN A C 1
ATOM 862 O O . ASN A 1 112 ? 1.548 6.539 15.542 1.00 97.38 112 ASN A O 1
ATOM 866 N N . SER A 1 113 ? 2.409 5.820 13.599 1.00 97.25 113 SER A N 1
ATOM 867 C CA . SER A 1 113 ? 1.274 4.944 13.288 1.00 97.25 113 SER A CA 1
ATOM 868 C C . SER A 1 113 ? 1.155 3.771 14.269 1.00 97.25 113 SER A C 1
ATOM 870 O O . SER A 1 113 ? 0.058 3.476 14.746 1.00 97.25 113 SER A O 1
ATOM 872 N N . HIS A 1 114 ? 2.283 3.161 14.654 1.00 96.75 114 HIS A N 1
ATOM 873 C CA . HIS A 1 114 ? 2.329 2.105 15.664 1.00 96.75 114 HIS A CA 1
ATOM 874 C C . HIS A 1 114 ? 1.923 2.636 17.039 1.00 96.75 114 HIS A C 1
ATOM 876 O O . HIS A 1 114 ? 1.128 1.995 17.728 1.00 96.75 114 HIS A O 1
ATOM 882 N N . ALA A 1 115 ? 2.414 3.822 17.416 1.00 98.12 115 ALA A N 1
ATOM 883 C CA . ALA A 1 115 ? 2.013 4.483 18.651 1.00 98.12 115 ALA A CA 1
ATOM 884 C C . ALA A 1 115 ? 0.500 4.750 18.675 1.00 98.12 115 ALA A C 1
ATOM 886 O O . ALA A 1 115 ? -0.150 4.407 19.657 1.00 98.12 115 ALA A O 1
ATOM 887 N N . ALA A 1 116 ? -0.081 5.259 17.582 1.00 98.38 116 ALA A N 1
ATOM 888 C CA . ALA A 1 116 ? -1.519 5.515 17.485 1.00 98.38 116 ALA A CA 1
ATOM 889 C C . ALA A 1 116 ? -2.360 4.231 17.613 1.00 98.38 116 ALA A C 1
ATOM 891 O O . ALA A 1 116 ? -3.354 4.215 18.341 1.00 98.38 116 ALA A O 1
ATOM 892 N N . MET A 1 117 ? -1.952 3.139 16.957 1.00 97.94 117 MET A N 1
ATOM 893 C CA . MET A 1 117 ? -2.641 1.850 17.086 1.00 97.94 117 MET A CA 1
ATOM 894 C C . MET A 1 117 ? -2.515 1.280 18.507 1.00 97.94 117 MET A C 1
ATOM 896 O O . MET A 1 117 ? -3.469 0.718 19.043 1.00 97.94 117 MET A O 1
ATOM 900 N N . ASN A 1 118 ? -1.360 1.454 19.156 1.00 97.88 118 ASN A N 1
ATOM 901 C CA . ASN A 1 118 ? -1.183 1.058 20.551 1.00 97.88 118 ASN A CA 1
ATOM 902 C C . ASN A 1 118 ? -2.058 1.892 21.500 1.00 97.88 118 ASN A C 1
ATOM 904 O O . ASN A 1 118 ? -2.689 1.336 22.395 1.00 97.88 118 ASN A O 1
ATOM 908 N N . SER A 1 119 ? -2.168 3.203 21.271 1.00 98.25 119 SER A N 1
ATOM 909 C CA . SER A 1 119 ? -3.069 4.076 22.028 1.00 98.25 119 SER A CA 1
ATOM 910 C C . SER A 1 119 ? -4.531 3.635 21.913 1.00 98.25 119 SER A C 1
ATOM 912 O O . SER A 1 119 ? -5.234 3.659 22.919 1.00 98.25 119 SER A O 1
ATOM 914 N N . LEU A 1 120 ? -4.982 3.161 20.742 1.00 98.25 120 LEU A N 1
ATOM 915 C CA . LEU A 1 120 ? -6.323 2.574 20.589 1.00 98.25 120 LEU A CA 1
ATOM 916 C C . LEU A 1 120 ? -6.514 1.320 21.445 1.00 98.25 120 LEU A C 1
ATOM 918 O O . LEU A 1 120 ? -7.531 1.211 22.124 1.00 98.25 120 LEU A O 1
ATOM 922 N N . ARG A 1 121 ? -5.544 0.399 21.446 1.00 97.38 121 ARG A N 1
ATOM 923 C CA . ARG A 1 121 ? -5.605 -0.836 22.252 1.00 97.38 121 ARG A CA 1
ATOM 924 C C . ARG A 1 121 ? -5.670 -0.539 23.748 1.00 97.38 121 ARG A C 1
ATOM 926 O O . ARG A 1 121 ? -6.426 -1.181 24.465 1.00 97.38 121 ARG A O 1
ATOM 933 N N . VAL A 1 122 ? -4.907 0.453 24.205 1.00 97.50 122 VAL A N 1
ATOM 934 C CA . VAL A 1 122 ? -4.884 0.872 25.614 1.00 97.50 122 VAL A CA 1
ATOM 935 C C . VAL A 1 122 ? -6.171 1.599 26.010 1.00 97.50 122 VAL A C 1
ATOM 937 O O . VAL A 1 122 ? -6.703 1.343 27.086 1.00 97.50 122 VAL A O 1
ATOM 940 N N . ALA A 1 123 ? -6.680 2.498 25.163 1.00 97.81 123 ALA A N 1
ATOM 941 C CA . ALA A 1 123 ? -7.866 3.298 25.471 1.00 97.81 123 ALA A CA 1
ATOM 942 C C . ALA A 1 123 ? -9.182 2.514 25.325 1.00 97.81 123 ALA A C 1
ATOM 944 O O . ALA A 1 123 ? -10.138 2.775 26.053 1.00 97.81 123 ALA A O 1
ATOM 945 N N . PHE A 1 124 ? -9.230 1.556 24.397 1.00 97.81 124 PHE A N 1
ATOM 946 C CA . PHE A 1 124 ? -10.411 0.751 24.090 1.00 97.81 124 PHE A CA 1
ATOM 947 C C . PHE A 1 124 ? -10.052 -0.743 24.042 1.00 97.81 124 PHE A C 1
ATOM 949 O O . PHE A 1 124 ? -10.138 -1.354 22.976 1.00 97.81 124 PHE A O 1
ATOM 956 N N . PRO A 1 125 ? -9.637 -1.361 25.160 1.00 97.31 125 PRO A N 1
ATOM 957 C CA . PRO A 1 125 ? -9.264 -2.770 25.168 1.00 97.31 125 PRO A CA 1
ATOM 958 C C . PRO A 1 125 ? -10.493 -3.663 24.970 1.00 97.31 125 PRO A C 1
ATOM 960 O O . PRO A 1 125 ? -11.557 -3.428 25.554 1.00 97.31 125 PRO A O 1
ATOM 963 N N . LEU A 1 126 ? -10.351 -4.724 24.173 1.00 95.44 126 LEU A N 1
ATOM 964 C CA . LEU A 1 126 ? -11.365 -5.774 24.078 1.00 95.44 126 LEU A CA 1
ATOM 965 C C . LEU A 1 126 ? -11.333 -6.651 25.344 1.00 95.44 126 LEU A C 1
ATOM 967 O O . LEU A 1 126 ? -10.289 -7.245 25.621 1.00 95.44 126 LEU A O 1
ATOM 971 N N . PRO A 1 127 ? -12.441 -6.780 26.104 1.00 93.81 127 PRO A N 1
ATOM 972 C CA . PRO A 1 127 ? -12.463 -7.591 27.320 1.00 93.81 127 PRO A CA 1
ATOM 973 C C . PRO A 1 127 ? -12.013 -9.034 27.061 1.00 93.81 127 PRO A C 1
ATOM 975 O O . PRO A 1 127 ? -12.460 -9.675 26.110 1.00 93.81 127 PRO A O 1
ATOM 978 N N . GLY A 1 128 ? -11.086 -9.534 27.882 1.00 92.94 128 GLY A N 1
ATOM 979 C CA . GLY A 1 128 ? -10.506 -10.878 27.748 1.00 92.94 128 GLY A CA 1
ATOM 980 C C . GLY A 1 128 ? -9.469 -11.025 26.625 1.00 92.94 128 GLY A C 1
ATOM 981 O O . GLY A 1 128 ? -8.799 -12.051 26.541 1.00 92.94 128 GLY A O 1
ATOM 982 N N . ARG A 1 129 ? -9.290 -10.004 25.776 1.00 90.50 129 ARG A N 1
ATOM 983 C CA . ARG A 1 129 ? -8.268 -9.939 24.719 1.00 90.50 129 ARG A CA 1
ATOM 984 C C . ARG A 1 129 ? -7.703 -8.525 24.628 1.00 90.50 129 ARG A C 1
ATOM 986 O O . ARG A 1 129 ? -7.765 -7.893 23.582 1.00 90.50 129 ARG A O 1
ATOM 993 N N . ASN A 1 130 ? -7.124 -8.037 25.722 1.00 86.56 130 ASN A N 1
ATOM 994 C CA . ASN A 1 130 ? -6.750 -6.626 25.891 1.00 86.56 130 ASN A CA 1
ATOM 995 C C . ASN A 1 130 ? -5.683 -6.109 24.897 1.00 86.56 130 ASN A C 1
ATOM 997 O O . ASN A 1 130 ? -5.428 -4.912 24.842 1.00 86.56 130 ASN A O 1
ATOM 1001 N N . TRP A 1 131 ? -5.054 -6.989 24.110 1.00 88.38 131 TRP A N 1
ATOM 1002 C CA . TRP A 1 131 ? -4.164 -6.611 23.005 1.00 88.38 131 TRP A CA 1
ATOM 1003 C C . TRP A 1 131 ? -4.916 -6.269 21.702 1.00 88.38 131 TRP A C 1
ATOM 1005 O O . TRP A 1 131 ? -4.304 -5.775 20.753 1.00 88.38 131 TRP A O 1
ATOM 1015 N N . LEU A 1 132 ? -6.228 -6.518 21.650 1.00 93.38 132 LEU A N 1
ATOM 1016 C CA . LEU A 1 132 ? -7.138 -6.137 20.572 1.00 93.38 132 LEU A CA 1
ATOM 1017 C C . LEU A 1 132 ? -7.951 -4.899 20.947 1.00 93.38 132 LEU A C 1
ATOM 1019 O O . LEU A 1 132 ? -8.209 -4.629 22.122 1.00 93.38 132 LEU A O 1
ATOM 1023 N N . VAL A 1 133 ? -8.395 -4.178 19.920 1.00 97.00 133 VAL A N 1
ATOM 1024 C CA . VAL A 1 133 ? -9.263 -3.009 20.071 1.00 97.00 133 VAL A CA 1
ATOM 1025 C C . VAL A 1 133 ? -10.729 -3.446 20.146 1.00 97.00 133 VAL A C 1
ATOM 1027 O O . VAL A 1 133 ? -11.200 -4.261 19.354 1.00 97.00 133 VAL A O 1
ATOM 1030 N N . ASN A 1 134 ? -11.473 -2.874 21.086 1.00 97.38 134 ASN A N 1
ATOM 1031 C CA . ASN A 1 134 ? -12.923 -2.976 21.163 1.00 97.38 134 ASN A CA 1
ATOM 1032 C C . ASN A 1 134 ? -13.571 -1.960 20.214 1.00 97.38 134 ASN A C 1
ATOM 1034 O O . ASN A 1 134 ? -13.838 -0.816 20.588 1.00 97.38 134 ASN A O 1
ATOM 1038 N N . TRP A 1 135 ? -13.818 -2.371 18.972 1.00 97.94 135 TRP A N 1
ATOM 1039 C CA . TRP A 1 135 ? -14.375 -1.482 17.952 1.00 97.94 135 TRP A CA 1
ATOM 1040 C C . TRP A 1 135 ? -15.807 -1.012 18.251 1.00 97.94 135 TRP A C 1
ATOM 1042 O O . TRP A 1 135 ? -16.160 0.104 17.868 1.00 97.94 135 TRP A O 1
ATOM 1052 N N . ASP A 1 136 ? -16.605 -1.796 18.985 1.00 97.31 136 ASP A N 1
ATOM 1053 C CA . ASP A 1 136 ? -17.907 -1.368 19.507 1.00 97.31 136 ASP A CA 1
ATOM 1054 C C . ASP A 1 136 ? -17.756 -0.146 20.426 1.00 97.31 136 ASP A C 1
ATOM 1056 O O . ASP A 1 136 ? -18.455 0.854 20.254 1.00 97.31 136 ASP A O 1
ATOM 1060 N N . ALA A 1 137 ? -16.790 -0.187 21.351 1.00 97.75 137 ALA A N 1
ATOM 1061 C CA . ALA A 1 137 ? -16.505 0.929 22.254 1.00 97.75 137 ALA A CA 1
ATOM 1062 C C . ALA A 1 137 ? -15.954 2.156 21.508 1.00 97.75 137 ALA A C 1
ATOM 1064 O O . ALA A 1 137 ? -16.318 3.288 21.830 1.00 97.75 137 ALA A O 1
ATOM 1065 N N . VAL A 1 138 ? -15.124 1.950 20.478 1.00 98.38 138 VAL A N 1
ATOM 1066 C CA . VAL A 1 138 ? -14.633 3.047 19.625 1.00 98.38 138 VAL A CA 1
ATOM 1067 C C . VAL A 1 138 ? -15.793 3.747 18.910 1.00 98.38 138 VAL A C 1
ATOM 1069 O O . VAL A 1 138 ? -15.854 4.983 18.908 1.00 98.38 138 VAL A O 1
ATOM 1072 N N . LEU A 1 139 ? -16.726 2.984 18.328 1.00 98.00 139 LEU A N 1
ATOM 1073 C CA . LEU A 1 139 ? -17.898 3.539 17.646 1.00 98.00 139 LEU A CA 1
ATOM 1074 C C . LEU A 1 139 ? -18.818 4.293 18.619 1.00 98.00 139 LEU A C 1
ATOM 1076 O O . LEU A 1 139 ? -19.286 5.372 18.271 1.00 98.00 139 LEU A O 1
ATOM 1080 N N . ALA A 1 140 ? -19.022 3.765 19.830 1.00 97.75 140 ALA A N 1
ATOM 1081 C CA . ALA A 1 140 ? -19.865 4.381 20.859 1.00 97.75 140 ALA A CA 1
ATOM 1082 C C . ALA A 1 140 ? -19.238 5.619 21.533 1.00 97.75 140 ALA A C 1
ATOM 1084 O O . ALA A 1 140 ? -19.947 6.417 22.146 1.00 97.75 140 ALA A O 1
ATOM 1085 N N . SER A 1 141 ? -17.915 5.785 21.454 1.00 98.12 141 SER A N 1
ATOM 1086 C CA . SER A 1 141 ? -17.218 6.928 22.055 1.00 98.12 141 SER A CA 1
ATOM 1087 C C . SER A 1 141 ? -17.478 8.248 21.307 1.00 98.12 141 SER A C 1
ATOM 1089 O O . SER A 1 141 ? -17.764 8.237 20.110 1.00 98.12 141 SER A O 1
ATOM 1091 N N . PRO A 1 142 ? -17.319 9.421 21.950 1.00 98.06 142 PRO A N 1
ATOM 1092 C CA . PRO A 1 142 ? -17.336 10.702 21.245 1.00 98.06 142 PRO A CA 1
ATOM 1093 C C . PRO A 1 142 ? -16.233 10.803 20.181 1.00 98.06 142 PRO A C 1
ATOM 1095 O O . PRO A 1 142 ? -15.146 10.244 20.327 1.00 98.06 142 PRO A O 1
ATOM 1098 N N . GLN A 1 143 ? -16.473 11.568 19.114 1.00 97.56 143 GLN A N 1
ATOM 1099 C CA . GLN A 1 143 ? -15.486 11.782 18.042 1.00 97.56 143 GLN A CA 1
ATOM 1100 C C . GLN A 1 143 ? -14.178 12.360 18.569 1.00 97.56 143 GLN A C 1
ATOM 1102 O O . GLN A 1 143 ? -13.107 11.841 18.265 1.00 97.56 143 GLN A O 1
ATOM 1107 N N . ALA A 1 144 ? -14.279 13.378 19.422 1.00 98.06 144 ALA A N 1
ATOM 1108 C CA . ALA A 1 144 ? -13.125 14.017 20.035 1.00 98.06 144 ALA A CA 1
ATOM 1109 C C . ALA A 1 144 ? -12.269 13.032 20.854 1.00 98.06 144 ALA A C 1
ATOM 1111 O O . ALA A 1 144 ? -11.051 13.179 20.902 1.00 98.06 144 ALA A O 1
ATOM 1112 N N . SER A 1 145 ? -12.877 12.005 21.461 1.00 98.00 145 SER A N 1
ATOM 1113 C CA . SER A 1 145 ? -12.149 10.977 22.211 1.00 98.00 145 SER A CA 1
ATOM 1114 C C . SER A 1 145 ? -11.297 10.106 21.287 1.00 98.00 145 SER A C 1
ATOM 1116 O O . SER A 1 145 ? -10.112 9.923 21.555 1.00 98.00 145 SER A O 1
ATOM 1118 N N . LEU A 1 146 ? -11.861 9.628 20.172 1.00 98.44 146 LEU A N 1
ATOM 1119 C CA . LEU A 1 146 ? -11.105 8.886 19.158 1.00 98.44 146 LEU A CA 1
ATOM 1120 C C . LEU A 1 146 ? -9.960 9.737 18.590 1.00 98.44 146 LEU A C 1
ATOM 1122 O O . LEU A 1 146 ? -8.819 9.280 18.539 1.00 98.44 146 LEU A O 1
ATOM 1126 N N . GLU A 1 147 ? -10.246 10.984 18.213 1.00 98.56 147 GLU A N 1
ATOM 1127 C CA . GLU A 1 147 ? -9.250 11.915 17.670 1.00 98.56 147 GLU A CA 1
ATOM 1128 C C . GLU A 1 147 ? -8.104 12.179 18.654 1.00 98.56 147 GLU A C 1
ATOM 1130 O O . GLU A 1 147 ? -6.937 12.163 18.258 1.00 98.56 147 GLU A O 1
ATOM 1135 N N . ALA A 1 148 ? -8.413 12.370 19.940 1.00 98.50 148 ALA A N 1
ATOM 1136 C CA . ALA A 1 148 ? -7.408 12.562 20.980 1.00 98.50 148 ALA A CA 1
ATOM 1137 C C . ALA A 1 148 ? -6.497 11.334 21.134 1.00 98.50 148 ALA A C 1
ATOM 1139 O O . ALA A 1 148 ? -5.279 11.494 21.244 1.00 98.50 148 ALA A O 1
ATOM 1140 N N . VAL A 1 149 ? -7.070 10.126 21.085 1.00 98.56 149 VAL A N 1
ATOM 1141 C CA . VAL A 1 149 ? -6.336 8.855 21.207 1.00 98.56 149 VAL A CA 1
ATOM 1142 C C . VAL A 1 149 ? -5.371 8.645 20.039 1.00 98.56 149 VAL A C 1
ATOM 1144 O O . VAL A 1 149 ? -4.230 8.242 20.252 1.00 98.56 149 VAL A O 1
ATOM 1147 N N . ILE A 1 150 ? -5.784 8.960 18.808 1.00 98.56 150 ILE A N 1
ATOM 1148 C CA . ILE A 1 150 ? -4.952 8.742 17.609 1.00 98.56 150 ILE A CA 1
ATOM 1149 C C . ILE A 1 150 ? -4.103 9.959 17.220 1.00 98.56 150 ILE A C 1
ATOM 1151 O O . ILE A 1 150 ? -3.435 9.938 16.184 1.00 98.56 150 ILE A O 1
ATOM 1155 N N . ARG A 1 151 ? -4.103 11.021 18.036 1.00 98.19 151 ARG A N 1
ATOM 1156 C CA . ARG A 1 151 ? -3.480 12.317 17.722 1.00 98.19 151 ARG A CA 1
ATOM 1157 C C . ARG A 1 151 ? -2.011 12.216 17.319 1.00 98.19 151 ARG A C 1
ATOM 1159 O O . ARG A 1 151 ? -1.587 12.924 16.407 1.00 98.19 151 ARG A O 1
ATOM 1166 N N . VAL A 1 152 ? -1.260 11.310 17.946 1.00 98.06 152 VAL A N 1
ATOM 1167 C CA . VAL A 1 152 ? 0.159 11.054 17.638 1.00 98.06 152 VAL A CA 1
ATOM 1168 C C . VAL A 1 152 ? 0.387 10.636 16.179 1.00 98.06 152 VAL A C 1
ATOM 1170 O O . VAL A 1 152 ? 1.432 10.930 15.607 1.00 98.06 152 VAL A O 1
ATOM 1173 N N . GLY A 1 153 ? -0.610 10.018 15.539 1.00 96.31 153 GLY A N 1
ATOM 1174 C CA . GLY A 1 153 ? -0.552 9.599 14.141 1.00 96.31 153 GLY A CA 1
ATOM 1175 C C . GLY A 1 153 ? -0.681 10.742 13.128 1.00 96.31 153 GLY A C 1
ATOM 1176 O O . GLY A 1 153 ? -0.469 10.501 11.940 1.00 96.31 153 GLY A O 1
ATOM 1177 N N . GLY A 1 154 ? -1.025 11.964 13.557 1.00 97.06 154 GLY A N 1
ATOM 1178 C CA . GLY A 1 154 ? -1.299 13.103 12.673 1.00 97.06 154 GLY A CA 1
ATOM 1179 C C . GLY A 1 154 ? -2.604 12.955 11.876 1.00 97.06 154 GLY A C 1
ATOM 1180 O O . GLY A 1 154 ? -3.125 11.853 11.715 1.00 97.06 154 GLY A O 1
ATOM 1181 N N . LEU A 1 155 ? -3.150 14.072 11.374 1.00 97.00 155 LEU A N 1
ATOM 1182 C CA . LEU A 1 155 ? -4.435 14.118 10.644 1.00 97.00 155 LEU A CA 1
ATOM 1183 C C . LEU A 1 155 ? -5.598 13.450 11.408 1.00 97.00 155 LEU A C 1
ATOM 1185 O O . LEU A 1 155 ? -6.466 12.813 10.811 1.00 97.00 155 LEU A O 1
ATOM 1189 N N . ALA A 1 156 ? -5.605 13.586 12.738 1.00 97.81 156 ALA A N 1
ATOM 1190 C CA . ALA A 1 156 ? -6.485 12.835 13.630 1.00 97.81 156 ALA A CA 1
ATOM 1191 C C . ALA A 1 156 ? -7.972 13.012 13.311 1.00 97.81 156 ALA A C 1
ATOM 1193 O O . ALA A 1 156 ? -8.692 12.024 13.280 1.00 97.81 156 ALA A O 1
ATOM 1194 N N . LYS A 1 157 ? -8.406 14.237 12.989 1.00 97.88 157 LYS A N 1
ATOM 1195 C CA . LYS A 1 157 ? -9.784 14.523 12.569 1.00 97.88 157 LYS A CA 1
ATOM 1196 C C . LYS A 1 157 ? -10.180 13.701 11.342 1.00 97.88 157 LYS A C 1
ATOM 1198 O O . LYS A 1 157 ? -11.100 12.895 11.402 1.00 97.88 157 LYS A O 1
ATOM 1203 N N . THR A 1 158 ? -9.420 13.822 10.252 1.00 97.06 158 THR A N 1
ATOM 1204 C CA . THR A 1 158 ? -9.679 13.098 8.998 1.00 97.06 158 THR A CA 1
ATOM 1205 C C . THR A 1 158 ? -9.635 11.580 9.186 1.00 97.06 158 THR A C 1
ATOM 1207 O O . THR A 1 158 ? -10.539 10.877 8.733 1.00 97.06 158 THR A O 1
ATOM 1210 N N . LYS A 1 159 ? -8.611 11.062 9.877 1.00 97.50 159 LYS A N 1
ATOM 1211 C CA . LYS A 1 159 ? -8.461 9.621 10.136 1.00 97.50 159 LYS A CA 1
ATOM 1212 C C . LYS A 1 159 ? -9.553 9.094 11.068 1.00 97.50 159 LYS A C 1
ATOM 1214 O O . LYS A 1 159 ? -10.100 8.029 10.810 1.00 97.50 159 LYS A O 1
ATOM 1219 N N . GLY A 1 160 ? -9.903 9.845 12.110 1.00 97.88 160 GLY A N 1
ATOM 1220 C CA . GLY A 1 160 ? -10.946 9.501 13.073 1.00 97.88 160 GLY A CA 1
ATOM 1221 C C . GLY A 1 160 ? -12.322 9.447 12.421 1.00 97.88 160 GLY A C 1
ATOM 1222 O O . GLY A 1 160 ? -13.027 8.453 12.581 1.00 97.88 160 GLY A O 1
ATOM 1223 N N . THR A 1 161 ? -12.677 10.462 11.620 1.00 97.62 161 THR A N 1
ATOM 1224 C CA . THR A 1 161 ? -13.907 10.453 10.810 1.00 97.62 161 THR A CA 1
ATOM 1225 C C . THR A 1 161 ? -13.943 9.219 9.921 1.00 97.62 161 THR A C 1
ATOM 1227 O O . THR A 1 161 ? -14.929 8.490 9.933 1.00 97.62 161 THR A O 1
ATOM 1230 N N . ARG A 1 162 ? -12.845 8.929 9.212 1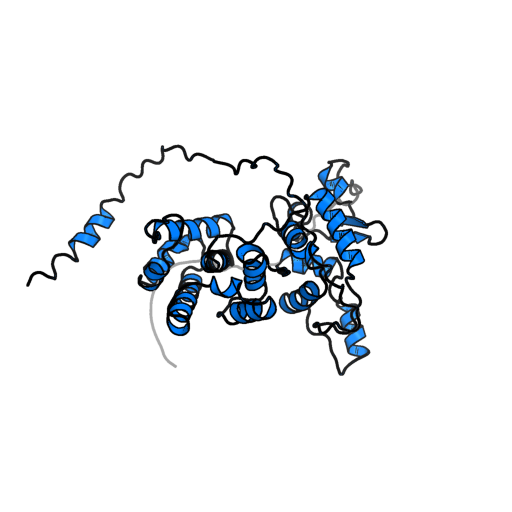.00 97.50 162 ARG A N 1
ATOM 1231 C CA . ARG A 1 162 ? -12.783 7.777 8.312 1.00 97.50 162 ARG A CA 1
ATOM 1232 C C . ARG A 1 162 ? -12.963 6.443 9.031 1.00 97.50 162 ARG A C 1
ATOM 1234 O O . ARG A 1 162 ? -13.719 5.598 8.561 1.00 97.50 162 ARG A O 1
ATOM 1241 N N . ILE A 1 163 ? -12.252 6.240 10.141 1.00 98.19 163 ILE A N 1
ATOM 1242 C CA . ILE A 1 163 ? -12.376 5.021 10.945 1.00 98.19 163 ILE A CA 1
ATOM 1243 C C . ILE A 1 163 ? -13.837 4.865 11.360 1.00 98.19 163 ILE A C 1
ATOM 1245 O O . ILE A 1 163 ? -14.425 3.824 11.085 1.00 98.19 163 ILE A O 1
ATOM 1249 N N . ARG A 1 164 ? -14.455 5.908 11.928 1.00 97.69 164 ARG A N 1
ATOM 1250 C CA . ARG A 1 164 ? -15.847 5.835 12.377 1.00 97.69 164 ARG A CA 1
ATOM 1251 C C . ARG A 1 164 ? -16.839 5.563 11.242 1.00 97.69 164 ARG A C 1
ATOM 1253 O O . ARG A 1 164 ? -17.701 4.716 11.438 1.00 97.69 164 ARG A O 1
ATOM 1260 N N . GLU A 1 165 ? -16.692 6.200 10.076 1.00 97.31 165 GLU A N 1
ATOM 1261 C CA . GLU A 1 165 ? -17.513 5.913 8.882 1.00 97.31 165 GLU A CA 1
ATOM 1262 C C . GLU A 1 165 ? -17.471 4.412 8.528 1.00 97.31 165 GLU A C 1
ATOM 1264 O O . GLU A 1 165 ? -18.509 3.797 8.287 1.00 97.31 165 GLU A O 1
ATOM 1269 N N . ILE A 1 166 ? -16.282 3.793 8.556 1.00 97.44 166 ILE A N 1
ATOM 1270 C CA . ILE A 1 166 ? -16.119 2.355 8.282 1.00 97.44 166 ILE A CA 1
ATOM 1271 C C . ILE A 1 166 ? -16.787 1.507 9.371 1.00 97.44 166 ILE A C 1
ATOM 1273 O O . ILE A 1 166 ? -17.505 0.561 9.048 1.00 97.44 166 ILE A O 1
ATOM 1277 N N . LEU A 1 167 ? -16.583 1.832 10.654 1.00 97.88 167 LEU A N 1
ATOM 1278 C CA . LEU A 1 167 ? -17.204 1.090 11.761 1.00 97.88 167 LEU A CA 1
ATOM 1279 C C . LEU A 1 167 ? -18.738 1.154 11.694 1.00 97.88 167 LEU A C 1
ATOM 1281 O O . LEU A 1 167 ? -19.407 0.143 11.911 1.00 97.88 167 LEU A O 1
ATOM 1285 N N . GLN A 1 168 ? -19.284 2.329 11.378 1.00 96.56 168 GLN A N 1
ATOM 1286 C CA . GLN A 1 168 ? -20.719 2.550 11.246 1.00 96.56 168 GLN A CA 1
ATOM 1287 C C . GLN A 1 168 ? -21.300 1.761 10.071 1.00 96.56 168 GLN A C 1
ATOM 1289 O O . GLN A 1 168 ? -22.258 1.015 10.261 1.00 96.56 168 GLN A O 1
ATOM 1294 N N . MET A 1 169 ? -20.660 1.818 8.901 1.00 95.62 169 MET A N 1
ATOM 1295 C CA . MET A 1 169 ? -21.067 1.023 7.740 1.00 95.62 169 MET A CA 1
ATOM 1296 C C . MET A 1 169 ? -21.094 -0.478 8.064 1.00 95.62 169 MET A C 1
ATOM 1298 O O . MET A 1 169 ? -22.072 -1.164 7.763 1.00 95.62 169 MET A O 1
ATOM 1302 N N . LEU A 1 170 ? -20.057 -0.998 8.733 1.00 96.31 170 LEU A N 1
ATOM 1303 C CA . LEU A 1 170 ? -20.013 -2.410 9.132 1.00 96.31 170 LEU A CA 1
ATOM 1304 C C . LEU A 1 170 ? -21.146 -2.760 10.105 1.00 96.31 170 LEU A C 1
ATOM 1306 O O . LEU A 1 170 ? -21.788 -3.804 9.957 1.00 96.31 170 LEU A O 1
ATOM 1310 N N . ARG A 1 171 ? -21.437 -1.877 11.068 1.00 96.31 171 ARG A N 1
ATOM 1311 C CA . ARG A 1 171 ? -22.562 -2.055 11.992 1.00 96.31 171 ARG A CA 1
ATOM 1312 C C . ARG A 1 171 ? -23.896 -2.111 11.252 1.00 96.31 171 ARG A C 1
ATOM 1314 O O . ARG A 1 171 ? -24.705 -2.991 11.534 1.00 96.31 171 ARG A O 1
ATOM 1321 N N . GLU A 1 172 ? -24.135 -1.188 10.334 1.00 94.81 172 GLU A N 1
ATOM 1322 C CA . GLU A 1 172 ? -25.418 -1.049 9.641 1.00 94.81 172 GLU A CA 1
ATOM 1323 C C . GLU A 1 172 ? -25.663 -2.222 8.684 1.00 94.81 172 GLU A C 1
ATOM 1325 O O . GLU A 1 172 ? -26.700 -2.892 8.788 1.00 94.81 172 GLU A O 1
ATOM 1330 N N . ASN A 1 173 ? -24.663 -2.532 7.852 1.00 92.06 173 ASN A N 1
ATOM 1331 C CA . ASN A 1 173 ? -24.772 -3.485 6.746 1.00 92.06 173 ASN A CA 1
ATOM 1332 C C . ASN A 1 173 ? -24.548 -4.943 7.158 1.00 92.06 173 ASN A C 1
ATOM 1334 O O . ASN A 1 173 ? -25.073 -5.852 6.517 1.00 92.06 173 ASN A O 1
ATOM 1338 N N . ARG A 1 174 ? -23.748 -5.196 8.202 1.00 90.62 174 ARG A N 1
ATOM 1339 C CA . ARG A 1 174 ? -23.364 -6.561 8.613 1.00 90.62 174 ARG A CA 1
ATOM 1340 C C . ARG A 1 174 ? -23.726 -6.894 10.058 1.00 90.62 174 ARG A C 1
ATOM 1342 O O . ARG A 1 174 ? -23.518 -8.032 10.468 1.00 90.62 174 ARG A O 1
ATOM 1349 N N . LYS A 1 175 ? -24.233 -5.934 10.844 1.00 91.69 175 LYS A N 1
ATOM 1350 C CA . LYS A 1 175 ? -24.559 -6.042 12.288 1.00 91.69 175 LYS A CA 1
ATOM 1351 C C . LYS A 1 175 ? -23.365 -6.296 13.216 1.00 91.69 175 LYS A C 1
ATOM 1353 O O . LYS A 1 175 ? -23.449 -5.994 14.408 1.00 91.69 175 LYS A O 1
ATOM 1358 N N . ILE A 1 176 ? -22.244 -6.760 12.670 1.00 93.44 176 ILE A N 1
ATOM 1359 C CA . ILE A 1 176 ? -20.991 -7.063 13.357 1.00 93.44 176 ILE A CA 1
ATOM 1360 C C . ILE A 1 176 ? -19.892 -6.150 12.804 1.00 93.44 176 ILE A C 1
ATOM 1362 O O . ILE A 1 176 ? -19.691 -6.076 11.591 1.00 93.44 176 ILE A O 1
ATOM 1366 N N . ILE A 1 177 ? -19.137 -5.494 13.690 1.00 96.44 177 ILE A N 1
ATOM 1367 C CA . ILE A 1 177 ? -17.978 -4.675 13.311 1.00 96.44 177 ILE A CA 1
ATOM 1368 C C . ILE A 1 177 ? -16.763 -5.589 13.108 1.00 96.44 177 ILE A C 1
ATOM 1370 O O . ILE A 1 177 ? -15.901 -5.738 13.971 1.00 96.44 177 ILE A O 1
ATOM 1374 N N . SER A 1 178 ? -16.724 -6.260 11.959 1.00 95.81 178 SER A N 1
ATOM 1375 C CA . SER A 1 178 ? -15.596 -7.095 11.547 1.00 95.81 178 SER A CA 1
ATOM 1376 C C . SER A 1 178 ? -15.484 -7.166 10.026 1.00 95.81 178 SER A C 1
ATOM 1378 O O . SER A 1 178 ? -16.478 -7.114 9.304 1.00 95.81 178 SER A O 1
ATOM 1380 N N . LEU A 1 179 ? -14.249 -7.328 9.551 1.00 97.06 179 LEU A N 1
ATOM 1381 C CA . LEU A 1 179 ? -13.913 -7.615 8.155 1.00 97.06 179 LEU A CA 1
ATOM 1382 C C . LEU A 1 179 ? -13.439 -9.062 7.948 1.00 97.06 179 LEU A C 1
ATOM 1384 O O . LEU A 1 179 ? -13.021 -9.421 6.852 1.00 97.06 179 LEU A O 1
ATOM 1388 N N . ASP A 1 180 ? -13.510 -9.929 8.963 1.00 96.19 180 ASP A N 1
ATOM 1389 C CA . ASP A 1 180 ? -13.021 -11.311 8.838 1.00 96.19 180 ASP A CA 1
ATOM 1390 C C . ASP A 1 180 ? -13.856 -12.166 7.872 1.00 96.19 180 ASP A C 1
ATOM 1392 O O . ASP A 1 180 ? -13.375 -13.193 7.393 1.00 96.19 180 ASP A O 1
ATOM 1396 N N . TYR A 1 181 ? -15.068 -11.731 7.505 1.00 95.31 181 TYR A N 1
ATOM 1397 C CA . TYR A 1 181 ? -15.846 -12.381 6.445 1.00 95.31 181 TYR A CA 1
ATOM 1398 C C . TYR A 1 181 ? -15.125 -12.354 5.086 1.00 95.31 181 TYR A C 1
ATOM 1400 O O . TYR A 1 181 ? -15.327 -13.262 4.282 1.00 95.31 181 TYR A O 1
ATOM 1408 N N . LEU A 1 182 ? -14.222 -11.386 4.860 1.00 96.31 182 LEU A N 1
ATOM 1409 C CA . LEU A 1 182 ? -13.396 -11.304 3.650 1.00 96.31 182 LEU A CA 1
ATOM 1410 C C . LEU A 1 182 ? -12.507 -12.540 3.460 1.00 96.31 182 LEU A C 1
ATOM 1412 O O . LEU A 1 182 ? -12.143 -12.866 2.337 1.00 96.31 182 LEU A O 1
ATOM 1416 N N . ARG A 1 183 ? -12.203 -13.287 4.530 1.00 95.06 183 ARG A N 1
ATOM 1417 C CA . ARG A 1 183 ? -11.410 -14.529 4.461 1.00 95.06 183 ARG A CA 1
ATOM 1418 C C . ARG A 1 183 ? -12.089 -15.649 3.669 1.00 95.06 183 ARG A C 1
ATOM 1420 O O . ARG A 1 183 ? -11.418 -16.618 3.315 1.00 95.06 183 ARG A O 1
ATOM 1427 N N . LYS A 1 184 ? -13.403 -15.540 3.453 1.00 94.81 184 LYS A N 1
ATOM 1428 C CA . LYS A 1 184 ? -14.223 -16.503 2.703 1.00 94.81 184 LYS A CA 1
ATOM 1429 C C . LYS A 1 184 ? -14.423 -16.105 1.238 1.00 94.81 184 LYS A C 1
ATOM 1431 O O . LYS A 1 184 ? -15.000 -16.883 0.491 1.00 94.81 184 LYS A O 1
ATOM 1436 N N . LEU A 1 185 ? -14.004 -14.901 0.853 1.00 96.06 185 LEU A N 1
ATOM 1437 C CA . LEU A 1 185 ? -14.187 -14.377 -0.495 1.00 96.06 185 LEU A CA 1
ATOM 1438 C C . LEU A 1 185 ? -12.963 -14.673 -1.366 1.00 96.06 185 LEU A C 1
ATOM 1440 O O . LEU A 1 185 ? -11.854 -14.871 -0.862 1.00 96.06 185 LEU A O 1
ATOM 1444 N N . ASP A 1 186 ? -13.168 -14.676 -2.682 1.00 95.00 186 ASP A N 1
ATOM 1445 C CA . ASP A 1 186 ? -12.068 -14.712 -3.639 1.00 95.00 186 ASP A CA 1
ATOM 1446 C C . ASP A 1 186 ? -11.333 -13.362 -3.722 1.00 95.00 186 ASP A C 1
ATOM 1448 O O . ASP A 1 186 ? -11.776 -12.329 -3.210 1.00 95.00 186 ASP A O 1
ATOM 1452 N N . ARG A 1 187 ? -10.180 -13.366 -4.395 1.00 92.88 187 ARG A N 1
ATOM 1453 C CA . ARG A 1 187 ? -9.305 -12.196 -4.527 1.00 92.88 187 ARG A CA 1
ATOM 1454 C C . ARG A 1 187 ? -10.014 -10.978 -5.134 1.00 92.88 187 ARG A C 1
ATOM 1456 O O . ARG A 1 187 ? -9.810 -9.864 -4.651 1.00 92.88 187 ARG A O 1
ATOM 1463 N N . ALA A 1 188 ? -10.812 -11.173 -6.181 1.00 92.69 188 ALA A N 1
ATOM 1464 C CA . ALA A 1 188 ? -11.460 -10.077 -6.898 1.00 92.69 188 ALA A CA 1
ATOM 1465 C C . ALA A 1 188 ? -12.573 -9.446 -6.049 1.00 92.69 188 ALA A C 1
ATOM 1467 O O . ALA A 1 188 ? -12.656 -8.219 -5.944 1.00 92.69 188 ALA A O 1
ATOM 1468 N N . ALA A 1 189 ? -13.372 -10.277 -5.378 1.00 96.56 189 ALA A N 1
ATOM 1469 C CA . ALA A 1 189 ? -14.409 -9.848 -4.452 1.00 96.56 189 ALA A CA 1
ATOM 1470 C C . ALA A 1 189 ? -13.821 -9.105 -3.243 1.00 96.56 189 ALA A C 1
ATOM 1472 O O . ALA A 1 189 ? -14.325 -8.040 -2.887 1.00 96.56 189 ALA A O 1
ATOM 1473 N N . VAL A 1 190 ? -12.717 -9.591 -2.659 1.00 97.25 190 VAL A N 1
ATOM 1474 C CA . VAL A 1 190 ? -12.014 -8.887 -1.569 1.00 97.25 190 VAL A CA 1
ATOM 1475 C C . VAL A 1 190 ? -11.540 -7.504 -2.012 1.00 97.25 190 VAL A C 1
ATOM 1477 O O . VAL A 1 190 ? -11.775 -6.525 -1.302 1.00 97.25 190 VAL A O 1
ATOM 1480 N N . LEU A 1 191 ? -10.886 -7.403 -3.174 1.00 95.38 191 LEU A N 1
ATOM 1481 C CA . LEU A 1 191 ? -10.395 -6.121 -3.681 1.00 95.38 191 LEU A CA 1
ATOM 1482 C C . LEU A 1 191 ? -11.551 -5.139 -3.916 1.00 95.38 191 LEU A C 1
ATOM 1484 O O . LEU A 1 191 ? -11.445 -3.968 -3.548 1.00 95.38 191 LEU A O 1
ATOM 1488 N N . LYS A 1 192 ? -12.660 -5.618 -4.492 1.00 95.62 192 LYS A N 1
ATOM 1489 C CA . LYS A 1 192 ? -13.873 -4.822 -4.720 1.00 95.62 192 LYS A CA 1
ATOM 1490 C C . LYS A 1 192 ? -14.468 -4.312 -3.406 1.00 95.62 192 LYS A C 1
ATOM 1492 O O . LYS A 1 192 ? -14.727 -3.115 -3.294 1.00 95.62 192 LYS A O 1
ATOM 1497 N N . GLU A 1 193 ? -14.635 -5.185 -2.414 1.00 96.50 193 GLU A N 1
ATOM 1498 C CA . GLU A 1 193 ? -15.145 -4.823 -1.085 1.00 96.50 193 GLU A CA 1
ATOM 1499 C C . GLU A 1 193 ? -14.244 -3.787 -0.404 1.00 96.50 193 GLU A C 1
ATOM 1501 O O . GLU A 1 193 ? -14.721 -2.731 0.010 1.00 96.50 193 GLU A O 1
ATOM 1506 N N . LEU A 1 194 ? -12.927 -4.019 -0.359 1.00 96.94 194 LEU A N 1
ATOM 1507 C CA . LEU A 1 194 ? -11.987 -3.084 0.265 1.00 96.94 194 LEU A CA 1
ATOM 1508 C C . LEU A 1 194 ? -11.977 -1.718 -0.431 1.00 96.94 194 LEU A C 1
ATOM 1510 O O . LEU A 1 194 ? -11.973 -0.701 0.257 1.00 96.94 194 LEU A O 1
ATOM 1514 N N . LYS A 1 195 ? -12.012 -1.675 -1.770 1.00 95.44 195 LYS A N 1
ATOM 1515 C CA . LYS A 1 195 ? -12.057 -0.417 -2.538 1.00 95.44 195 LYS A CA 1
ATOM 1516 C C . LYS A 1 195 ? -13.399 0.314 -2.441 1.00 95.44 195 LYS A C 1
ATOM 1518 O O . LYS A 1 195 ? -13.443 1.507 -2.727 1.00 95.44 195 LYS A O 1
ATOM 1523 N N . SER A 1 196 ? -14.477 -0.370 -2.051 1.00 94.56 196 SER A N 1
ATOM 1524 C CA . SER A 1 196 ? -15.776 0.272 -1.801 1.00 94.56 196 SER A CA 1
ATOM 1525 C C . SER A 1 196 ? -15.767 1.130 -0.532 1.00 94.56 196 SER A C 1
ATOM 1527 O O . SER A 1 196 ? -16.553 2.069 -0.399 1.00 94.56 196 SER A O 1
ATOM 1529 N N . LEU A 1 197 ? -14.838 0.853 0.390 1.00 94.06 197 LEU A N 1
ATOM 1530 C CA . LEU A 1 197 ? -14.657 1.641 1.599 1.00 94.06 197 LEU A CA 1
ATOM 1531 C C . LEU A 1 197 ? -14.092 3.013 1.226 1.00 94.06 197 LEU A C 1
ATOM 1533 O O . LEU A 1 197 ? -13.010 3.126 0.643 1.00 94.06 197 LEU A O 1
ATOM 1537 N N . LYS A 1 198 ? -14.813 4.076 1.598 1.00 89.50 198 LYS A N 1
ATOM 1538 C CA . LYS A 1 198 ? -14.432 5.460 1.289 1.00 89.50 198 LYS A CA 1
ATOM 1539 C C . LYS A 1 198 ? -12.964 5.703 1.639 1.00 89.50 198 LYS A C 1
ATOM 1541 O O . LYS A 1 198 ? -12.520 5.413 2.744 1.00 89.50 198 LYS A O 1
ATOM 1546 N N . GLY A 1 199 ? -12.214 6.215 0.663 1.00 88.50 199 GLY A N 1
ATOM 1547 C CA . GLY A 1 199 ? -10.771 6.488 0.691 1.00 88.50 199 GLY A CA 1
ATOM 1548 C C . GLY A 1 199 ? -9.867 5.367 1.217 1.00 88.50 199 GLY A C 1
ATOM 1549 O O . GLY A 1 199 ? -8.817 5.647 1.801 1.00 88.50 199 GLY A O 1
ATOM 1550 N N . ILE A 1 200 ? -10.261 4.121 0.971 1.00 94.81 200 ILE A N 1
ATOM 1551 C CA . ILE A 1 200 ? -9.355 2.985 0.857 1.00 94.81 200 ILE A CA 1
ATOM 1552 C C . ILE A 1 200 ? -9.032 2.815 -0.631 1.00 94.81 200 ILE A C 1
ATOM 1554 O O . ILE A 1 200 ? -9.853 2.367 -1.424 1.00 94.81 200 ILE A O 1
ATOM 1558 N N . GLY A 1 201 ? -7.832 3.247 -1.024 1.00 93.38 201 GLY A N 1
ATOM 1559 C CA . GLY A 1 201 ? -7.340 3.110 -2.397 1.00 93.38 201 GLY A CA 1
ATOM 1560 C C . GLY A 1 201 ? -6.689 1.750 -2.661 1.00 93.38 201 GLY A C 1
ATOM 1561 O O . GLY A 1 201 ? -6.522 0.943 -1.743 1.00 93.38 201 GLY A O 1
ATOM 1562 N N . ALA A 1 202 ? -6.248 1.536 -3.907 1.00 93.06 202 ALA A N 1
ATOM 1563 C CA . ALA A 1 202 ? -5.606 0.295 -4.347 1.00 93.06 202 ALA A CA 1
ATOM 1564 C C . ALA A 1 202 ? -4.445 -0.117 -3.431 1.00 93.06 202 ALA A C 1
ATOM 1566 O O . ALA A 1 202 ? -4.471 -1.210 -2.881 1.00 93.06 202 ALA A O 1
ATOM 1567 N N . LYS A 1 203 ? -3.505 0.799 -3.146 1.00 93.69 203 LYS A N 1
ATOM 1568 C CA . LYS A 1 203 ? -2.376 0.535 -2.237 1.00 93.69 203 LYS A CA 1
ATOM 1569 C C . LYS A 1 203 ? -2.836 -0.033 -0.891 1.00 93.69 203 LYS A C 1
ATOM 1571 O O . LYS A 1 203 ? -2.313 -1.045 -0.442 1.00 93.69 203 LYS A O 1
ATOM 1576 N N . THR A 1 204 ? -3.786 0.622 -0.223 1.00 95.50 204 THR A N 1
ATOM 1577 C CA . THR A 1 204 ? -4.242 0.181 1.103 1.00 95.50 204 THR A CA 1
ATOM 1578 C C . THR A 1 204 ? -4.961 -1.162 1.030 1.00 95.50 204 THR A C 1
ATOM 1580 O O . THR A 1 204 ? -4.701 -2.021 1.870 1.00 95.50 204 THR A O 1
ATOM 1583 N N . ALA A 1 205 ? -5.808 -1.369 0.018 1.00 96.75 205 ALA A N 1
ATOM 1584 C CA . ALA A 1 205 ? -6.470 -2.651 -0.196 1.00 96.75 205 ALA A CA 1
ATOM 1585 C C . ALA A 1 205 ? -5.447 -3.785 -0.390 1.00 96.75 205 ALA A C 1
ATOM 1587 O O . ALA A 1 205 ? -5.530 -4.803 0.296 1.00 96.75 205 ALA A O 1
ATOM 1588 N N . SER A 1 206 ? -4.423 -3.572 -1.221 1.00 96.06 206 SER A N 1
ATOM 1589 C CA . SER A 1 206 ? -3.344 -4.536 -1.460 1.00 96.06 206 SER A CA 1
ATOM 1590 C C . SER A 1 206 ? -2.575 -4.902 -0.191 1.00 96.06 206 SER A C 1
ATOM 1592 O O . SER A 1 206 ? -2.280 -6.074 0.025 1.00 96.06 206 SER A O 1
ATOM 1594 N N . ILE A 1 207 ? -2.280 -3.931 0.682 1.00 94.94 207 ILE A N 1
ATOM 1595 C CA . ILE A 1 207 ? -1.627 -4.203 1.975 1.00 94.94 207 ILE A CA 1
ATOM 1596 C C . ILE A 1 207 ? -2.515 -5.104 2.846 1.00 94.94 207 ILE A C 1
ATOM 1598 O O . ILE A 1 207 ? -2.042 -6.097 3.394 1.00 94.94 207 ILE A O 1
ATOM 1602 N N . VAL A 1 208 ? -3.816 -4.821 2.945 1.00 96.56 208 VAL A N 1
ATOM 1603 C CA . VAL A 1 208 ? -4.738 -5.679 3.712 1.00 96.56 208 VAL A CA 1
ATOM 1604 C C . VAL A 1 208 ? -4.808 -7.088 3.113 1.00 96.56 208 VAL A C 1
ATOM 1606 O O . VAL A 1 208 ? -4.735 -8.073 3.849 1.00 96.56 208 VAL A O 1
ATOM 1609 N N . MET A 1 209 ? -4.882 -7.205 1.787 1.00 96.62 209 MET A N 1
ATOM 1610 C CA . MET A 1 209 ? -4.898 -8.494 1.089 1.00 96.62 209 MET A CA 1
ATOM 1611 C C . MET A 1 209 ? -3.627 -9.310 1.354 1.00 96.62 209 MET A C 1
ATOM 1613 O O . MET A 1 209 ? -3.726 -10.470 1.760 1.00 96.62 209 MET A O 1
ATOM 1617 N N . MET A 1 210 ? -2.449 -8.699 1.214 1.00 94.00 210 MET A N 1
ATOM 1618 C CA . MET A 1 210 ? -1.168 -9.376 1.426 1.00 94.00 210 MET A CA 1
ATOM 1619 C C . MET A 1 210 ? -0.942 -9.786 2.882 1.00 94.00 210 MET A C 1
ATOM 1621 O O . MET A 1 210 ? -0.563 -10.929 3.137 1.00 94.00 210 MET A O 1
ATOM 1625 N N . PHE A 1 211 ? -1.153 -8.869 3.833 1.00 91.88 211 PHE A N 1
ATOM 1626 C CA . PHE A 1 211 ? -0.721 -9.056 5.224 1.00 91.88 211 PHE A CA 1
ATOM 1627 C C . PHE A 1 211 ? -1.803 -9.643 6.139 1.00 91.88 211 PHE A C 1
ATOM 1629 O O . PHE A 1 211 ? -1.474 -10.377 7.070 1.00 91.88 211 PHE A O 1
ATOM 1636 N N . ALA A 1 212 ? -3.089 -9.364 5.894 1.00 93.81 212 ALA A N 1
ATOM 1637 C CA . ALA A 1 212 ? -4.175 -9.917 6.712 1.00 93.81 212 ALA A CA 1
ATOM 1638 C C . ALA A 1 212 ? -4.743 -11.218 6.128 1.00 93.81 212 ALA A C 1
ATOM 1640 O O . ALA A 1 212 ? -5.071 -12.146 6.872 1.00 93.81 212 ALA A O 1
ATOM 1641 N N . LEU A 1 213 ? -4.867 -11.289 4.799 1.00 95.31 213 LEU A N 1
ATOM 1642 C CA . LEU A 1 213 ? -5.591 -12.363 4.111 1.00 95.31 213 LEU A CA 1
ATOM 1643 C C . LEU A 1 213 ? -4.674 -13.380 3.415 1.00 95.31 213 LEU A C 1
ATOM 1645 O O . LEU A 1 213 ? -5.167 -14.418 2.970 1.00 95.31 213 LEU A O 1
ATOM 1649 N N . ALA A 1 214 ? -3.363 -13.110 3.363 1.00 94.31 214 ALA A N 1
ATOM 1650 C CA . ALA A 1 214 ? -2.377 -13.876 2.597 1.00 94.31 214 ALA A CA 1
ATOM 1651 C C . ALA A 1 214 ? -2.836 -14.125 1.148 1.00 94.31 214 ALA A C 1
ATOM 1653 O O . ALA A 1 214 ? -2.734 -15.231 0.620 1.00 94.31 214 ALA A O 1
ATOM 1654 N N . LEU A 1 215 ? -3.420 -13.093 0.536 1.00 94.88 215 LEU A N 1
ATOM 1655 C CA . LEU A 1 215 ? -3.805 -13.088 -0.868 1.00 94.88 215 LEU A CA 1
ATOM 1656 C C . LEU A 1 215 ? -2.728 -12.338 -1.658 1.00 94.88 215 LEU A C 1
ATOM 1658 O O . LEU A 1 215 ? -2.331 -11.247 -1.235 1.00 94.88 215 LEU A O 1
ATOM 1662 N N . PRO A 1 216 ? -2.242 -12.894 -2.780 1.00 94.69 216 PRO A N 1
ATOM 1663 C CA . PRO A 1 216 ? -1.228 -12.234 -3.586 1.00 94.69 216 PRO A CA 1
ATOM 1664 C C . PRO A 1 216 ? -1.820 -10.966 -4.201 1.00 94.69 216 PRO A C 1
ATOM 1666 O O . PRO A 1 216 ? -2.815 -11.017 -4.916 1.00 94.69 216 PRO A O 1
ATOM 1669 N N . ASP A 1 217 ? -1.218 -9.818 -3.919 1.00 95.81 217 ASP A N 1
ATOM 1670 C CA . ASP A 1 217 ? -1.527 -8.538 -4.556 1.00 95.81 217 ASP A CA 1
ATOM 1671 C C . ASP A 1 217 ? -0.266 -7.661 -4.517 1.00 95.81 217 ASP A C 1
ATOM 1673 O O . ASP A 1 217 ? 0.624 -7.936 -3.719 1.00 95.81 217 ASP A O 1
ATOM 1677 N N . PHE A 1 218 ? -0.122 -6.662 -5.385 1.00 95.94 218 PHE A N 1
ATOM 1678 C CA . PHE A 1 218 ? 1.132 -5.908 -5.501 1.00 95.94 218 PHE A CA 1
ATOM 1679 C C . PHE A 1 218 ? 0.913 -4.416 -5.281 1.00 95.94 218 PHE A C 1
ATOM 1681 O O . PHE A 1 218 ? 0.570 -3.677 -6.199 1.00 95.94 218 PHE A O 1
ATOM 1688 N N . ALA A 1 219 ? 1.095 -3.962 -4.039 1.00 95.88 219 ALA A N 1
ATOM 1689 C CA . ALA A 1 219 ? 0.867 -2.565 -3.693 1.00 95.88 219 ALA A CA 1
ATOM 1690 C C . ALA A 1 219 ? 1.957 -1.658 -4.291 1.00 95.88 219 ALA A C 1
ATOM 1692 O O . ALA A 1 219 ? 3.143 -1.824 -3.999 1.00 95.88 219 ALA A O 1
ATOM 1693 N N . VAL A 1 220 ? 1.538 -0.646 -5.055 1.00 96.88 220 VAL A N 1
ATOM 1694 C CA . VAL A 1 220 ? 2.431 0.374 -5.620 1.00 96.88 220 VAL A CA 1
ATOM 1695 C C . VAL A 1 220 ? 2.436 1.606 -4.721 1.00 96.88 220 VAL A C 1
ATOM 1697 O O . VAL A 1 220 ? 1.446 2.334 -4.608 1.00 96.88 220 VAL A O 1
ATOM 1700 N N . ASP A 1 221 ? 3.560 1.838 -4.051 1.00 93.38 221 ASP A N 1
ATOM 1701 C CA . ASP A 1 221 ? 3.797 3.028 -3.242 1.00 93.38 221 ASP A CA 1
ATOM 1702 C C . ASP A 1 221 ? 4.716 4.034 -3.956 1.00 93.38 221 ASP A C 1
ATOM 1704 O O . ASP A 1 221 ? 4.899 3.981 -5.168 1.00 93.38 221 ASP A O 1
ATOM 1708 N N . THR A 1 222 ? 5.268 5.002 -3.225 1.00 94.06 222 THR A N 1
ATOM 1709 C CA . THR A 1 222 ? 6.198 5.986 -3.789 1.00 94.06 222 THR A CA 1
ATOM 1710 C C . THR A 1 222 ? 7.514 5.375 -4.263 1.00 94.06 222 THR A C 1
ATOM 1712 O O . THR A 1 222 ? 8.057 5.855 -5.256 1.00 94.06 222 THR A O 1
ATOM 1715 N N . HIS A 1 223 ? 8.026 4.345 -3.585 1.00 96.31 223 HIS A N 1
ATOM 1716 C CA . HIS A 1 223 ? 9.268 3.677 -3.970 1.00 96.31 223 HIS A CA 1
ATOM 1717 C C . HIS A 1 223 ? 9.036 2.790 -5.188 1.00 96.31 223 HIS A C 1
ATOM 1719 O O . HIS A 1 223 ? 9.690 2.995 -6.207 1.00 96.31 223 HIS A O 1
ATOM 1725 N N . VAL A 1 224 ? 8.042 1.900 -5.125 1.00 97.88 224 VAL A N 1
ATOM 1726 C CA . VAL A 1 224 ? 7.689 0.994 -6.227 1.00 97.88 224 VAL A CA 1
ATOM 1727 C C . VAL A 1 224 ? 7.328 1.780 -7.484 1.00 97.88 224 VAL A C 1
ATOM 1729 O O . VAL A 1 224 ? 7.813 1.449 -8.557 1.00 97.88 224 VAL A O 1
ATOM 1732 N N . PHE A 1 225 ? 6.546 2.860 -7.370 1.00 98.19 225 PHE A N 1
ATOM 1733 C CA . PHE A 1 225 ? 6.192 3.694 -8.526 1.00 98.19 225 PHE A CA 1
ATOM 1734 C C . PHE A 1 225 ? 7.413 4.343 -9.188 1.00 98.19 225 PHE A C 1
ATOM 1736 O O . PHE A 1 225 ? 7.473 4.450 -10.410 1.00 98.19 225 PHE A O 1
ATOM 1743 N N . ARG A 1 226 ? 8.391 4.789 -8.392 1.00 97.94 226 ARG A N 1
ATOM 1744 C CA . ARG A 1 226 ? 9.637 5.353 -8.922 1.00 97.94 226 ARG A CA 1
ATOM 1745 C C . ARG A 1 226 ? 10.481 4.275 -9.594 1.00 97.94 226 ARG A C 1
ATOM 1747 O O . ARG A 1 226 ? 10.940 4.494 -10.707 1.00 97.94 226 ARG A O 1
ATOM 1754 N N . TYR A 1 227 ? 10.668 3.130 -8.938 1.00 98.31 227 TYR A N 1
ATOM 1755 C CA . TYR A 1 227 ? 11.458 2.033 -9.496 1.00 98.31 227 TYR A CA 1
ATOM 1756 C C . TYR A 1 227 ? 10.837 1.479 -10.771 1.00 98.31 227 TYR A C 1
ATOM 1758 O O . TYR A 1 227 ? 11.557 1.276 -11.734 1.00 98.31 227 TYR A O 1
ATOM 1766 N N . ALA A 1 228 ? 9.514 1.326 -10.820 1.00 97.94 228 ALA A N 1
ATOM 1767 C CA . ALA A 1 228 ? 8.819 0.862 -12.014 1.00 97.94 228 ALA A CA 1
ATOM 1768 C C . ALA A 1 228 ? 9.094 1.752 -13.235 1.00 97.94 228 ALA A C 1
ATOM 1770 O O . ALA A 1 228 ? 9.281 1.239 -14.329 1.00 97.94 228 ALA A O 1
ATOM 1771 N N . GLN A 1 229 ? 9.164 3.073 -13.047 1.00 97.31 229 GLN A N 1
ATOM 1772 C CA . GLN A 1 229 ? 9.516 3.998 -14.126 1.00 97.31 229 GLN A CA 1
ATOM 1773 C C . GLN A 1 229 ? 10.999 3.908 -14.505 1.00 97.31 229 GLN A C 1
ATOM 1775 O O . GLN A 1 229 ? 11.317 3.873 -15.684 1.00 97.31 229 GLN A O 1
ATOM 1780 N N . GLN A 1 230 ? 11.906 3.845 -13.522 1.00 97.19 230 GLN A N 1
ATOM 1781 C CA . GLN A 1 230 ? 13.351 3.740 -13.778 1.00 97.19 230 GLN A CA 1
ATOM 1782 C C . GLN A 1 230 ? 13.744 2.416 -14.454 1.00 97.19 230 GLN A C 1
ATOM 1784 O O . GLN A 1 230 ? 14.687 2.377 -15.232 1.00 97.19 230 GLN A O 1
ATOM 1789 N N . LEU A 1 231 ? 13.014 1.342 -14.158 1.00 96.75 231 LEU A N 1
ATOM 1790 C CA . LEU A 1 231 ? 13.226 0.005 -14.709 1.00 96.75 231 LEU A CA 1
ATOM 1791 C C . LEU A 1 231 ? 12.432 -0.251 -15.994 1.00 96.75 231 LEU A C 1
ATOM 1793 O O . LEU A 1 231 ? 12.433 -1.380 -16.472 1.00 96.75 231 LEU A O 1
ATOM 1797 N N . HIS A 1 232 ? 11.716 0.751 -16.518 1.00 95.69 232 HIS A N 1
ATOM 1798 C CA . HIS A 1 232 ? 10.862 0.592 -17.699 1.00 95.69 232 HIS A CA 1
ATOM 1799 C C . HIS A 1 232 ? 9.816 -0.533 -17.545 1.00 95.69 232 HIS A C 1
ATOM 1801 O O . HIS A 1 232 ? 9.404 -1.176 -18.502 1.00 95.69 232 HIS A O 1
ATOM 1807 N N . TRP A 1 233 ? 9.343 -0.768 -16.317 1.00 96.81 233 TRP A N 1
ATOM 1808 C CA . TRP A 1 233 ? 8.240 -1.695 -16.029 1.00 96.81 233 TRP A CA 1
ATOM 1809 C C . TRP A 1 233 ? 6.859 -1.092 -16.319 1.00 96.81 233 TRP A C 1
ATOM 1811 O O . TRP A 1 233 ? 5.830 -1.686 -16.019 1.00 96.81 233 TRP A O 1
ATOM 1821 N N . VAL A 1 234 ? 6.825 0.133 -16.820 1.00 96.69 234 VAL A N 1
ATOM 1822 C CA . VAL A 1 234 ? 5.649 0.817 -17.351 1.00 96.69 234 VAL A CA 1
ATOM 1823 C C . VAL A 1 234 ? 6.097 1.604 -18.582 1.00 96.69 234 VAL A C 1
ATOM 1825 O O . VAL A 1 234 ? 7.278 1.958 -18.640 1.00 96.69 234 VAL A O 1
ATOM 1828 N N . PRO A 1 235 ? 5.181 1.928 -19.514 1.00 95.88 235 PRO A N 1
ATOM 1829 C CA . PRO A 1 235 ? 5.544 2.653 -20.723 1.00 95.88 235 PRO A CA 1
ATOM 1830 C C . PRO A 1 235 ? 6.268 3.972 -20.442 1.00 95.88 235 PRO A C 1
ATOM 1832 O O . PRO A 1 235 ? 5.833 4.758 -19.584 1.00 95.88 235 PRO A O 1
ATOM 1835 N N . THR A 1 236 ? 7.327 4.245 -21.199 1.00 95.00 236 THR A N 1
ATOM 1836 C CA . THR A 1 236 ? 8.048 5.522 -21.148 1.00 95.00 236 THR A CA 1
ATOM 1837 C C . THR A 1 236 ? 7.239 6.664 -21.763 1.00 95.00 236 THR A C 1
ATOM 1839 O O . THR A 1 236 ? 6.135 6.489 -22.289 1.00 95.00 236 THR A O 1
ATOM 1842 N N . ALA A 1 237 ? 7.755 7.891 -21.670 1.00 93.56 237 ALA A N 1
ATOM 1843 C CA . ALA A 1 237 ? 7.131 9.019 -22.353 1.00 93.56 237 ALA A CA 1
ATOM 1844 C C . ALA A 1 237 ? 7.199 8.844 -23.878 1.00 93.56 237 ALA A C 1
ATOM 1846 O O . ALA A 1 237 ? 6.221 9.140 -24.563 1.00 93.56 237 ALA A O 1
ATOM 1847 N N . GLU A 1 238 ? 8.318 8.317 -24.365 1.00 93.94 238 GLU A N 1
ATOM 1848 C CA . GLU A 1 238 ? 8.613 8.056 -25.769 1.00 93.94 238 GLU A CA 1
ATOM 1849 C C . GLU A 1 238 ? 7.702 6.951 -26.315 1.00 93.94 238 GLU A C 1
ATOM 1851 O O . GLU A 1 238 ? 6.952 7.201 -27.255 1.00 93.94 238 GLU A O 1
ATOM 1856 N N . GLU A 1 239 ? 7.637 5.794 -25.647 1.00 93.75 239 GLU A N 1
ATOM 1857 C CA . GLU A 1 239 ? 6.763 4.679 -26.046 1.00 93.75 239 GLU A CA 1
ATOM 1858 C C . GLU A 1 239 ? 5.288 5.094 -26.050 1.00 93.75 239 GLU A C 1
ATOM 1860 O O . GLU A 1 239 ? 4.527 4.717 -26.940 1.00 93.75 239 GLU A O 1
ATOM 1865 N N . ARG A 1 240 ? 4.856 5.912 -25.078 1.00 93.88 240 ARG A N 1
ATOM 1866 C CA . ARG A 1 240 ? 3.490 6.457 -25.081 1.00 93.88 240 ARG A CA 1
ATOM 1867 C C . ARG A 1 240 ? 3.254 7.405 -26.247 1.00 93.88 240 ARG A C 1
ATOM 1869 O O . ARG A 1 240 ? 2.181 7.347 -26.840 1.00 93.88 240 ARG A O 1
ATOM 1876 N N . ALA A 1 241 ? 4.204 8.287 -26.555 1.00 93.12 241 ALA A N 1
ATOM 1877 C CA . ALA A 1 241 ? 4.073 9.213 -27.675 1.00 93.12 241 ALA A CA 1
ATOM 1878 C C . ALA A 1 241 ? 3.974 8.448 -29.003 1.00 93.12 241 ALA A C 1
ATOM 1880 O O . ALA A 1 241 ? 3.061 8.703 -29.789 1.00 93.12 241 ALA A O 1
ATOM 1881 N N . GLU A 1 242 ? 4.838 7.456 -29.207 1.00 92.94 242 GLU A N 1
ATOM 1882 C CA . GLU A 1 242 ? 4.820 6.569 -30.373 1.00 92.94 242 GLU A CA 1
ATOM 1883 C C . GLU A 1 242 ? 3.518 5.763 -30.466 1.00 92.94 242 GLU A C 1
ATOM 1885 O O . GLU A 1 242 ? 2.900 5.697 -31.535 1.00 92.94 242 GLU A O 1
ATOM 1890 N N . GLN A 1 243 ? 3.036 5.214 -29.346 1.00 93.19 243 GLN A N 1
ATOM 1891 C CA . GLN A 1 243 ? 1.771 4.480 -29.300 1.00 93.19 243 GLN A CA 1
ATOM 1892 C C . GLN A 1 243 ? 0.571 5.380 -29.613 1.00 93.19 243 GLN A C 1
ATOM 1894 O O . GLN A 1 243 ? -0.328 4.971 -30.346 1.00 93.19 243 GLN A O 1
ATOM 1899 N N . HIS A 1 244 ? 0.558 6.617 -29.107 1.00 92.94 244 HIS A N 1
ATOM 1900 C CA . HIS A 1 244 ? -0.518 7.585 -29.359 1.00 92.94 244 HIS A CA 1
ATOM 1901 C C . HIS A 1 244 ? -0.562 8.036 -30.820 1.00 92.94 244 HIS A C 1
ATOM 1903 O O . HIS A 1 244 ? -1.650 8.344 -31.313 1.00 92.94 244 HIS A O 1
ATOM 1909 N N . LEU A 1 245 ? 0.591 8.081 -31.493 1.00 92.56 245 LEU A N 1
ATOM 1910 C CA . LEU A 1 245 ? 0.692 8.350 -32.929 1.00 92.56 245 LEU A CA 1
ATOM 1911 C C . LEU A 1 245 ? 0.229 7.147 -33.758 1.00 92.56 245 LEU A C 1
ATOM 1913 O O . LEU A 1 245 ? -0.524 7.319 -34.714 1.00 92.56 245 LEU A O 1
ATOM 1917 N N . SER A 1 246 ? 0.644 5.940 -33.372 1.00 90.88 246 SER A N 1
ATOM 1918 C CA . SER A 1 246 ? 0.383 4.710 -34.131 1.00 90.88 246 SER A CA 1
ATOM 1919 C C . SER A 1 246 ? -1.043 4.177 -33.952 1.00 90.88 246 SER A C 1
ATOM 1921 O O . SER A 1 246 ? -1.586 3.551 -34.858 1.00 90.88 246 SER A O 1
ATOM 1923 N N . ASN A 1 247 ? -1.670 4.418 -32.797 1.00 88.31 247 ASN A N 1
ATOM 1924 C CA . ASN A 1 247 ? -3.025 3.961 -32.484 1.00 88.31 247 ASN A CA 1
ATOM 1925 C C . ASN A 1 247 ? -3.849 5.070 -31.792 1.00 88.31 247 ASN A C 1
ATOM 1927 O O . ASN A 1 247 ? -4.114 5.016 -30.584 1.00 88.31 247 ASN A O 1
ATOM 1931 N N . PRO A 1 248 ? -4.290 6.096 -32.544 1.00 83.75 248 PRO A N 1
ATOM 1932 C CA . PRO A 1 248 ? -4.989 7.252 -31.980 1.00 83.75 248 PRO A CA 1
ATOM 1933 C C . PRO A 1 248 ? -6.348 6.911 -31.346 1.00 83.75 248 PRO A C 1
ATOM 1935 O O . PRO A 1 248 ? -6.824 7.677 -30.505 1.00 83.75 248 PRO A O 1
ATOM 1938 N N . GLY A 1 249 ? -6.959 5.778 -31.719 1.00 85.75 249 GLY A N 1
ATOM 1939 C CA . GLY A 1 249 ? -8.240 5.300 -31.186 1.00 85.75 249 GLY A CA 1
ATOM 1940 C C . GLY A 1 249 ? -8.144 4.558 -29.847 1.00 85.75 249 GLY A C 1
ATOM 1941 O O . GLY A 1 249 ? -9.158 4.394 -29.174 1.00 85.75 249 GLY A O 1
ATOM 1942 N N . GLN A 1 250 ? -6.943 4.147 -29.425 1.00 85.25 250 GLN A N 1
ATOM 1943 C CA . GLN A 1 250 ? -6.722 3.391 -28.188 1.00 85.25 250 GLN A CA 1
ATOM 1944 C C . GLN A 1 250 ? -5.520 3.947 -27.420 1.00 85.25 250 GLN A C 1
ATOM 1946 O O . GLN A 1 250 ? -4.515 3.272 -27.211 1.00 85.25 250 GLN A O 1
ATOM 1951 N N . LYS A 1 251 ? -5.605 5.210 -26.997 1.00 90.44 251 LYS A N 1
ATOM 1952 C CA . LYS A 1 251 ? -4.501 5.868 -26.289 1.00 90.44 251 LYS A CA 1
ATOM 1953 C C . LYS A 1 251 ? -4.267 5.259 -24.913 1.00 90.44 251 LYS A C 1
ATOM 1955 O O . LYS A 1 251 ? -5.186 5.185 -24.094 1.00 90.44 251 LYS A O 1
ATOM 1960 N N . TRP A 1 252 ? -3.014 4.928 -24.619 1.00 94.25 252 TRP A N 1
ATOM 1961 C CA . TRP A 1 252 ? -2.612 4.583 -23.259 1.00 94.25 252 TRP A CA 1
ATOM 1962 C C . TRP A 1 252 ? -2.866 5.743 -22.280 1.00 94.25 252 TRP A C 1
ATOM 1964 O O . TRP A 1 252 ? -2.611 6.906 -22.619 1.00 94.25 252 TRP A O 1
ATOM 1974 N N . PRO A 1 253 ? -3.335 5.456 -21.051 1.00 94.25 253 PRO A N 1
ATOM 1975 C CA . PRO A 1 253 ? -3.598 6.476 -20.047 1.00 94.25 253 PRO A CA 1
ATOM 1976 C C . PRO A 1 253 ? -2.300 7.097 -19.508 1.00 94.25 253 PRO A C 1
ATOM 1978 O O . PRO A 1 253 ? -1.180 6.670 -19.798 1.00 94.25 253 PRO A O 1
ATOM 1981 N N . GLN A 1 254 ? -2.446 8.126 -18.670 1.00 94.62 254 GLN A N 1
ATOM 1982 C CA . GLN A 1 254 ? -1.306 8.694 -17.953 1.00 94.62 254 GLN A CA 1
ATOM 1983 C C . GLN A 1 254 ? -0.671 7.676 -16.996 1.00 94.62 254 GLN A C 1
ATOM 1985 O O . GLN A 1 254 ? -1.366 6.880 -16.353 1.00 94.62 254 GLN A O 1
ATOM 1990 N N . ILE A 1 255 ? 0.657 7.734 -16.867 1.00 97.06 255 ILE A N 1
ATOM 1991 C CA . ILE A 1 255 ? 1.388 6.930 -15.885 1.00 97.06 255 ILE A CA 1
ATOM 1992 C C . ILE A 1 255 ? 1.151 7.531 -14.500 1.00 97.06 255 ILE A C 1
ATOM 1994 O O . ILE A 1 255 ? 1.625 8.611 -14.155 1.00 97.06 255 ILE A O 1
ATOM 1998 N N . THR A 1 256 ? 0.363 6.822 -13.705 1.00 96.94 256 THR A N 1
ATOM 1999 C CA . THR A 1 256 ? -0.011 7.173 -12.337 1.00 96.94 256 THR A CA 1
ATOM 2000 C C . THR A 1 256 ? 0.236 5.963 -11.446 1.00 96.94 256 THR A C 1
ATOM 2002 O O . THR A 1 256 ? 0.464 4.853 -11.934 1.00 96.94 256 THR A O 1
ATOM 2005 N N . ARG A 1 257 ? 0.157 6.136 -10.123 1.00 96.06 257 ARG A N 1
ATOM 2006 C CA . ARG A 1 257 ? 0.264 4.993 -9.203 1.00 96.06 257 ARG A CA 1
ATOM 2007 C C . ARG A 1 257 ? -0.830 3.956 -9.445 1.00 96.06 257 ARG A C 1
ATOM 2009 O O . ARG A 1 257 ? -0.553 2.772 -9.314 1.00 96.06 257 ARG A O 1
ATOM 2016 N N . ASP A 1 258 ? -2.029 4.387 -9.831 1.00 94.50 258 ASP A N 1
ATOM 2017 C CA . ASP A 1 258 ? -3.160 3.485 -10.049 1.00 94.50 258 ASP A CA 1
ATOM 2018 C C . ASP A 1 258 ? -3.037 2.714 -11.368 1.00 94.50 258 ASP A C 1
ATOM 2020 O O . ASP A 1 258 ? -3.287 1.509 -11.389 1.00 94.50 258 ASP A O 1
ATOM 2024 N N . THR A 1 259 ? -2.583 3.356 -12.451 1.00 95.94 259 THR A N 1
ATOM 2025 C CA . THR A 1 259 ? -2.309 2.649 -13.717 1.00 95.94 259 THR A CA 1
ATOM 2026 C C . THR A 1 259 ? -1.092 1.733 -13.592 1.00 95.94 259 THR A C 1
ATOM 2028 O O . THR A 1 259 ? -1.133 0.593 -14.046 1.00 95.94 259 THR A O 1
ATOM 2031 N N . THR A 1 260 ? -0.056 2.158 -12.865 1.00 97.19 260 THR A N 1
ATOM 2032 C CA . THR A 1 260 ? 1.096 1.299 -12.531 1.00 97.19 260 THR A CA 1
ATOM 2033 C C . THR A 1 260 ? 0.673 0.108 -11.675 1.00 97.19 260 THR A C 1
ATOM 2035 O O . THR A 1 260 ? 1.096 -1.011 -11.934 1.00 97.19 260 THR A O 1
ATOM 2038 N N . TYR A 1 261 ? -0.195 0.317 -10.680 1.00 96.25 261 TYR A N 1
ATOM 2039 C CA . TYR A 1 261 ? -0.769 -0.763 -9.880 1.00 96.25 261 TYR A CA 1
ATOM 2040 C C . TYR A 1 261 ? -1.538 -1.760 -10.746 1.00 96.25 261 TYR A C 1
ATOM 2042 O O . TYR A 1 261 ? -1.280 -2.958 -10.659 1.00 96.25 261 TYR A O 1
ATOM 2050 N N . ALA A 1 262 ? -2.457 -1.279 -11.586 1.00 94.19 262 ALA A N 1
ATOM 2051 C CA . ALA A 1 262 ? -3.258 -2.143 -12.447 1.00 94.19 262 ALA A CA 1
ATOM 2052 C C . ALA A 1 262 ? -2.374 -2.975 -13.389 1.00 94.19 262 ALA A C 1
ATOM 2054 O O . ALA A 1 262 ? -2.627 -4.165 -13.564 1.00 94.19 262 ALA A O 1
ATOM 2055 N N . HIS A 1 263 ? -1.308 -2.376 -13.926 1.00 95.38 263 HIS A N 1
ATOM 2056 C CA . HIS A 1 263 ? -0.344 -3.072 -14.768 1.00 95.38 263 HIS A CA 1
ATOM 2057 C C . HIS A 1 263 ? 0.499 -4.089 -13.980 1.00 95.38 263 HIS A C 1
ATOM 2059 O O . HIS A 1 263 ? 0.389 -5.291 -14.223 1.00 95.38 263 HIS A O 1
ATOM 2065 N N . LEU A 1 264 ? 1.268 -3.642 -12.982 1.00 95.88 264 LEU A N 1
ATOM 2066 C CA . LEU A 1 264 ? 2.205 -4.497 -12.245 1.00 95.88 264 LEU A CA 1
ATOM 2067 C C . LEU A 1 264 ? 1.510 -5.605 -11.456 1.00 95.88 264 LEU A C 1
ATOM 2069 O O . LEU A 1 264 ? 2.019 -6.718 -11.380 1.00 95.88 264 LEU A O 1
ATOM 2073 N N . ASN A 1 265 ? 0.329 -5.352 -10.892 1.00 94.56 265 ASN A N 1
ATOM 2074 C CA . ASN A 1 265 ? -0.410 -6.389 -10.176 1.00 94.56 265 ASN A CA 1
ATOM 2075 C C . ASN A 1 265 ? -0.918 -7.505 -11.106 1.00 94.56 265 ASN A C 1
ATOM 2077 O O . ASN A 1 265 ? -1.157 -8.621 -10.635 1.00 94.56 265 ASN A O 1
ATOM 2081 N N . ALA A 1 266 ? -1.101 -7.219 -12.396 1.00 91.88 266 ALA A N 1
ATOM 2082 C CA . ALA A 1 266 ? -1.523 -8.201 -13.387 1.00 91.88 266 ALA A CA 1
ATOM 2083 C C . ALA A 1 266 ? -0.345 -9.017 -13.946 1.00 91.88 266 ALA A C 1
ATOM 2085 O O . ALA A 1 266 ? -0.510 -10.217 -14.156 1.00 91.88 266 ALA A O 1
ATOM 2086 N N . VAL A 1 267 ? 0.824 -8.396 -14.145 1.00 92.81 267 VAL A N 1
ATOM 2087 C CA . VAL A 1 267 ? 2.000 -9.061 -14.744 1.00 92.81 267 VAL A CA 1
ATOM 2088 C C . VAL A 1 267 ? 2.951 -9.685 -13.719 1.00 92.81 267 VAL A C 1
ATOM 2090 O O . VAL A 1 267 ? 3.640 -10.651 -14.037 1.00 92.81 267 VAL A O 1
ATOM 2093 N N . MET A 1 268 ? 2.987 -9.188 -12.475 1.00 94.94 268 MET A N 1
ATOM 2094 C CA . MET A 1 268 ? 3.849 -9.755 -11.436 1.00 94.94 268 MET A CA 1
ATOM 2095 C C . MET A 1 268 ? 3.402 -11.177 -11.073 1.00 94.94 268 MET A C 1
ATOM 2097 O O . MET A 1 268 ? 2.251 -11.344 -10.654 1.00 94.94 268 MET A O 1
ATOM 2101 N N . PRO A 1 269 ? 4.292 -12.186 -11.142 1.00 95.81 269 PRO A N 1
ATOM 2102 C CA . PRO A 1 269 ? 3.965 -13.525 -10.675 1.00 95.81 269 PRO A CA 1
ATOM 2103 C C . PRO A 1 269 ? 3.529 -13.517 -9.206 1.00 95.81 269 PRO A C 1
ATOM 2105 O O . PRO A 1 269 ? 4.156 -12.872 -8.361 1.00 95.81 269 PRO A O 1
ATOM 2108 N N . ASP A 1 270 ? 2.439 -14.225 -8.903 1.00 94.94 270 ASP A N 1
ATOM 2109 C CA . ASP A 1 270 ? 1.802 -14.192 -7.581 1.00 94.94 270 ASP A CA 1
ATOM 2110 C C . ASP A 1 270 ? 2.752 -14.643 -6.455 1.00 94.94 270 ASP A C 1
ATOM 2112 O O . ASP A 1 270 ? 2.691 -14.094 -5.355 1.00 94.94 270 ASP A O 1
ATOM 2116 N N . ASP A 1 271 ? 3.670 -15.573 -6.741 1.00 95.31 271 ASP A N 1
ATOM 2117 C CA . ASP A 1 271 ? 4.683 -16.065 -5.801 1.00 95.31 271 ASP A CA 1
ATOM 2118 C C . ASP A 1 271 ? 5.747 -15.015 -5.437 1.00 95.31 271 ASP A C 1
ATOM 2120 O O . ASP A 1 271 ? 6.315 -15.069 -4.347 1.00 95.31 271 ASP A O 1
ATOM 2124 N N . LEU A 1 272 ? 5.966 -14.011 -6.291 1.00 96.62 272 LEU A N 1
ATOM 2125 C CA . LEU A 1 272 ? 6.955 -12.957 -6.052 1.00 96.62 272 LEU A CA 1
ATOM 2126 C C . LEU A 1 272 ? 6.380 -11.749 -5.317 1.00 96.62 272 LEU A C 1
ATOM 2128 O O . LEU A 1 272 ? 7.126 -11.028 -4.655 1.00 96.62 272 LEU A O 1
ATOM 2132 N N . LYS A 1 273 ? 5.068 -11.504 -5.424 1.00 97.06 273 LYS A N 1
ATOM 2133 C CA . LYS A 1 273 ? 4.434 -10.242 -5.000 1.00 97.06 273 LYS A CA 1
ATOM 2134 C C . LYS A 1 273 ? 4.784 -9.827 -3.580 1.00 97.06 273 LYS A C 1
ATOM 2136 O O . LYS A 1 273 ? 5.163 -8.680 -3.359 1.00 97.06 273 LYS A O 1
ATOM 2141 N N . TYR A 1 274 ? 4.682 -10.755 -2.633 1.00 96.69 274 TYR A N 1
ATOM 2142 C CA . TYR A 1 274 ? 4.946 -10.470 -1.225 1.00 96.69 274 TYR A CA 1
ATOM 2143 C C . TYR A 1 274 ? 6.421 -10.123 -0.978 1.00 96.69 274 TYR A C 1
ATOM 2145 O O . TYR A 1 274 ? 6.733 -9.098 -0.369 1.00 96.69 274 TYR A O 1
ATOM 2153 N N . SER A 1 275 ? 7.323 -10.964 -1.491 1.00 97.56 275 SER A N 1
ATOM 2154 C CA . SER A 1 275 ? 8.768 -10.816 -1.319 1.00 97.56 275 SER A CA 1
ATOM 2155 C C . SER A 1 275 ? 9.278 -9.540 -1.988 1.00 97.56 275 SER A C 1
ATOM 2157 O O . SER A 1 275 ? 9.907 -8.698 -1.344 1.00 97.56 275 SER A O 1
ATOM 2159 N N . MET A 1 276 ? 8.894 -9.340 -3.251 1.00 97.75 276 MET A N 1
ATOM 2160 C CA . MET A 1 276 ? 9.219 -8.156 -4.038 1.00 97.75 276 MET A CA 1
ATOM 2161 C C . MET A 1 276 ? 8.707 -6.878 -3.370 1.00 97.75 276 MET A C 1
ATOM 2163 O O . MET A 1 276 ? 9.476 -5.939 -3.174 1.00 97.75 276 MET A O 1
ATOM 2167 N N . HIS A 1 277 ? 7.430 -6.834 -2.973 1.00 97.44 277 HIS A N 1
ATOM 2168 C CA . HIS A 1 277 ? 6.846 -5.645 -2.351 1.00 97.44 277 HIS A CA 1
ATOM 2169 C C . HIS A 1 277 ? 7.624 -5.230 -1.101 1.00 97.44 277 HIS A C 1
ATOM 2171 O O . HIS A 1 277 ? 7.967 -4.059 -0.936 1.00 97.44 277 HIS A O 1
ATOM 2177 N N . LEU A 1 278 ? 7.932 -6.188 -0.232 1.00 96.62 278 LEU A N 1
ATOM 2178 C CA . LEU A 1 278 ? 8.655 -5.913 0.996 1.00 96.62 278 LEU A CA 1
ATOM 2179 C C . LEU A 1 278 ? 10.089 -5.425 0.737 1.00 96.62 278 LEU A C 1
ATOM 2181 O O . LEU A 1 278 ? 10.507 -4.444 1.347 1.00 96.62 278 LEU A O 1
ATOM 2185 N N . ILE A 1 279 ? 10.830 -6.048 -0.183 1.00 97.75 279 ILE A N 1
ATOM 2186 C CA . ILE A 1 279 ? 12.196 -5.611 -0.518 1.00 97.75 279 ILE A CA 1
ATOM 2187 C C . ILE A 1 279 ? 12.195 -4.197 -1.120 1.00 97.75 279 ILE A C 1
ATOM 2189 O O . ILE A 1 279 ? 13.048 -3.377 -0.778 1.00 97.75 279 ILE A O 1
ATOM 2193 N N . LEU A 1 280 ? 11.223 -3.883 -1.981 1.00 97.81 280 LEU A N 1
ATOM 2194 C CA . LEU A 1 280 ? 11.144 -2.588 -2.663 1.00 97.81 280 LEU A CA 1
ATOM 2195 C C . LEU A 1 280 ? 10.632 -1.440 -1.781 1.00 97.81 280 LEU A C 1
ATOM 2197 O O . LEU A 1 280 ? 10.777 -0.279 -2.164 1.00 97.81 280 LEU A O 1
ATOM 2201 N N . THR A 1 281 ? 10.043 -1.726 -0.619 1.00 95.44 281 THR A N 1
ATOM 2202 C CA . THR A 1 281 ? 9.431 -0.699 0.250 1.00 95.44 281 THR A CA 1
ATOM 2203 C C . THR A 1 281 ? 10.091 -0.553 1.617 1.00 95.44 281 THR A C 1
ATOM 2205 O O . THR A 1 281 ? 9.875 0.449 2.298 1.00 95.44 281 THR A O 1
ATOM 2208 N N . ASP A 1 282 ? 10.922 -1.507 2.027 1.00 93.94 282 ASP A N 1
ATOM 2209 C CA . ASP A 1 282 ? 11.571 -1.486 3.333 1.00 93.94 282 ASP A CA 1
ATOM 2210 C C . ASP A 1 282 ? 12.722 -0.473 3.388 1.00 93.94 282 ASP A C 1
ATOM 2212 O O . ASP A 1 282 ? 13.785 -0.652 2.799 1.00 93.94 282 ASP A O 1
ATOM 2216 N N . THR A 1 283 ? 12.516 0.600 4.147 1.00 92.25 283 THR A N 1
ATOM 2217 C CA . THR A 1 283 ? 13.486 1.690 4.319 1.00 92.25 283 THR A CA 1
ATOM 2218 C C . THR A 1 283 ? 14.590 1.393 5.333 1.00 92.25 283 THR A C 1
ATOM 2220 O O . THR A 1 283 ? 15.361 2.293 5.659 1.00 92.25 283 THR A O 1
ATOM 2223 N N . VAL A 1 284 ? 14.634 0.182 5.890 1.00 91.62 284 VAL A N 1
ATOM 2224 C CA . VAL A 1 284 ? 15.625 -0.239 6.891 1.00 91.62 284 VAL A CA 1
ATOM 2225 C C . VAL A 1 284 ? 16.486 -1.377 6.358 1.00 91.62 284 VAL A C 1
ATOM 2227 O O . VAL A 1 284 ? 17.699 -1.341 6.530 1.00 91.62 284 VAL A O 1
ATOM 2230 N N . ASN A 1 285 ? 15.874 -2.366 5.704 1.00 92.00 285 ASN A N 1
ATOM 2231 C CA . ASN A 1 285 ? 16.558 -3.569 5.212 1.00 92.00 285 ASN A CA 1
ATOM 2232 C C . ASN A 1 285 ? 16.187 -3.914 3.759 1.00 92.00 285 ASN A C 1
ATOM 2234 O O . ASN A 1 285 ? 16.190 -5.085 3.378 1.00 92.00 285 ASN A O 1
ATOM 2238 N N . GLY A 1 286 ? 15.792 -2.923 2.963 1.00 95.62 286 GLY A N 1
ATOM 2239 C CA . GLY A 1 286 ? 15.404 -3.105 1.565 1.00 95.62 286 GLY A CA 1
ATOM 2240 C C . GLY A 1 286 ? 16.114 -2.148 0.617 1.00 95.62 286 GLY A C 1
ATOM 2241 O O . GLY A 1 286 ? 16.938 -1.323 1.017 1.00 95.62 286 GLY A O 1
ATOM 2242 N N . LEU A 1 287 ? 15.728 -2.230 -0.655 1.00 96.88 287 LEU A N 1
ATOM 2243 C CA . LEU A 1 287 ? 16.300 -1.435 -1.740 1.00 96.88 287 LEU A CA 1
ATOM 2244 C C . LEU A 1 287 ? 16.286 0.087 -1.496 1.00 96.88 287 LEU A C 1
ATOM 2246 O O . LEU A 1 287 ? 17.244 0.749 -1.892 1.00 96.88 287 LEU A O 1
ATOM 2250 N N . PRO A 1 288 ? 15.271 0.689 -0.837 1.00 96.62 288 PRO A N 1
ATOM 2251 C CA . PRO A 1 288 ? 15.296 2.118 -0.514 1.00 96.62 288 PRO A CA 1
ATOM 2252 C C . PRO A 1 288 ? 16.491 2.606 0.316 1.00 96.62 288 PRO A C 1
ATOM 2254 O O . PRO A 1 288 ? 16.761 3.808 0.288 1.00 96.62 288 PRO A O 1
ATOM 2257 N N . VAL A 1 289 ? 17.187 1.722 1.041 1.00 94.69 289 VAL A N 1
ATOM 2258 C CA . VAL A 1 289 ? 18.406 2.070 1.792 1.00 94.69 289 VAL A CA 1
ATOM 2259 C C . VAL A 1 289 ? 19.538 2.434 0.834 1.00 94.69 289 VAL A C 1
ATOM 2261 O O . VAL A 1 289 ? 20.157 3.487 0.980 1.00 94.69 289 VAL A O 1
ATOM 2264 N N . ASP A 1 290 ? 19.762 1.594 -0.176 1.00 95.31 290 ASP A N 1
ATOM 2265 C CA . ASP A 1 290 ? 20.868 1.748 -1.125 1.00 95.31 290 ASP A CA 1
ATOM 2266 C C . ASP A 1 290 ? 20.486 2.618 -2.331 1.00 95.31 290 ASP A C 1
ATOM 2268 O O . ASP A 1 290 ? 21.342 3.305 -2.895 1.00 95.31 290 ASP A O 1
ATOM 2272 N N . CYS A 1 291 ? 19.194 2.653 -2.681 1.00 96.31 291 CYS A N 1
ATOM 2273 C CA . CYS A 1 291 ? 18.615 3.449 -3.762 1.00 96.31 291 CYS A CA 1
ATOM 2274 C C . CYS A 1 291 ? 17.522 4.423 -3.256 1.00 96.31 291 CYS A C 1
ATOM 2276 O O . CYS A 1 291 ? 16.346 4.298 -3.615 1.00 96.31 291 CYS A O 1
ATOM 2278 N N . PRO A 1 292 ? 17.856 5.436 -2.434 1.00 95.00 292 PRO A N 1
ATOM 2279 C CA . PRO A 1 292 ? 16.906 6.470 -2.019 1.00 95.00 292 PRO A CA 1
ATOM 2280 C C . PRO A 1 292 ? 16.466 7.352 -3.200 1.00 95.00 292 PRO A C 1
ATOM 2282 O O . PRO A 1 292 ? 16.968 7.235 -4.314 1.00 95.00 292 PRO A O 1
ATOM 2285 N N . ALA A 1 293 ? 15.533 8.280 -2.957 1.00 91.44 293 ALA A N 1
ATOM 2286 C CA . ALA A 1 293 ? 14.811 9.043 -3.988 1.00 91.44 293 ALA A CA 1
ATOM 2287 C C . ALA A 1 293 ? 15.668 9.746 -5.066 1.00 91.44 293 ALA A C 1
ATOM 2289 O O . ALA A 1 293 ? 15.152 10.019 -6.145 1.00 91.44 293 ALA A O 1
ATOM 2290 N N . ARG A 1 294 ? 16.940 10.058 -4.783 1.00 92.56 294 ARG A N 1
ATOM 2291 C CA . ARG A 1 294 ? 17.850 10.774 -5.697 1.00 92.56 294 ARG A CA 1
ATOM 2292 C C . ARG A 1 294 ? 18.803 9.871 -6.482 1.00 92.56 294 ARG A C 1
ATOM 2294 O O . ARG A 1 294 ? 19.622 10.403 -7.220 1.00 92.56 294 ARG A O 1
ATOM 2301 N N . ARG A 1 295 ? 18.729 8.553 -6.296 1.00 96.06 295 ARG A N 1
ATOM 2302 C CA . ARG A 1 295 ? 19.571 7.594 -7.017 1.00 96.06 295 ARG A CA 1
ATOM 2303 C C . ARG A 1 295 ? 18.803 6.951 -8.166 1.00 96.06 295 ARG A C 1
ATOM 2305 O O . ARG A 1 295 ? 17.570 6.820 -8.111 1.00 96.06 295 ARG A O 1
ATOM 2312 N N . LEU A 1 296 ? 19.540 6.589 -9.206 1.00 96.62 296 LEU A N 1
ATOM 2313 C CA . LEU A 1 296 ? 19.025 5.932 -10.397 1.00 96.62 296 LEU A CA 1
ATOM 2314 C C . LEU A 1 296 ? 19.184 4.422 -10.257 1.00 96.62 296 LEU A C 1
ATOM 2316 O O . LEU A 1 296 ? 20.295 3.946 -10.051 1.00 96.62 296 LEU A O 1
ATOM 2320 N N . LEU A 1 297 ? 18.080 3.690 -10.372 1.00 98.00 297 LEU A N 1
ATOM 2321 C CA . LEU A 1 297 ? 18.075 2.237 -10.467 1.00 98.00 297 LEU A CA 1
ATOM 2322 C C . LEU A 1 297 ? 18.081 1.820 -11.940 1.00 98.00 297 LEU A C 1
ATOM 2324 O O . LEU A 1 297 ? 17.298 2.356 -12.720 1.00 98.00 297 LEU A O 1
ATOM 2328 N N . SER A 1 298 ? 18.900 0.840 -12.300 1.00 96.94 298 SER A N 1
ATOM 2329 C CA . SER A 1 298 ? 18.811 0.146 -13.587 1.00 96.94 298 SER A CA 1
ATOM 2330 C C . SER A 1 298 ? 19.051 -1.352 -13.409 1.00 96.94 298 SER A C 1
ATOM 2332 O O . SER A 1 298 ? 19.548 -1.803 -12.372 1.00 96.94 298 SER A O 1
ATOM 2334 N N . PHE A 1 299 ? 18.644 -2.130 -14.408 1.00 96.31 299 PHE A N 1
ATOM 2335 C CA . PHE A 1 299 ? 18.732 -3.582 -14.395 1.00 96.31 299 PHE A CA 1
ATOM 2336 C C . PHE A 1 299 ? 19.213 -4.084 -15.751 1.00 96.31 299 PHE A C 1
ATOM 2338 O O . PHE A 1 299 ? 18.631 -3.747 -16.779 1.00 96.31 299 PHE A O 1
ATOM 2345 N N . ASP A 1 300 ? 20.276 -4.875 -15.727 1.00 93.88 300 ASP A N 1
ATOM 2346 C CA . ASP A 1 300 ? 20.737 -5.664 -16.858 1.00 93.88 300 ASP A CA 1
ATOM 2347 C C . ASP A 1 300 ? 20.039 -7.027 -16.798 1.00 93.88 300 ASP A C 1
ATOM 2349 O O . ASP A 1 300 ? 20.374 -7.875 -15.966 1.00 93.88 300 ASP A O 1
ATOM 2353 N N . GLY A 1 301 ? 19.030 -7.203 -17.652 1.00 87.25 301 GLY A N 1
ATOM 2354 C CA . GLY A 1 301 ? 18.240 -8.430 -17.723 1.00 87.25 301 GLY A CA 1
ATOM 2355 C C . GLY A 1 301 ? 18.999 -9.625 -18.297 1.00 87.25 301 GLY A C 1
ATOM 2356 O O . GLY A 1 301 ? 18.657 -10.756 -17.962 1.00 87.25 301 GLY A O 1
ATOM 2357 N N . GLU A 1 302 ? 20.045 -9.399 -19.096 1.00 88.62 302 GLU A N 1
ATOM 2358 C CA . GLU A 1 302 ? 20.836 -10.481 -19.694 1.00 88.62 302 GLU A CA 1
ATOM 2359 C C . GLU A 1 302 ? 21.713 -11.154 -18.638 1.00 88.62 302 GLU A C 1
ATOM 2361 O O . GLU A 1 302 ? 21.759 -12.382 -18.547 1.00 88.62 302 GLU A O 1
ATOM 2366 N N . ASN A 1 303 ? 22.363 -10.346 -17.796 1.00 89.12 303 ASN A N 1
ATOM 2367 C CA . ASN A 1 303 ? 23.270 -10.841 -16.758 1.00 89.12 303 ASN A CA 1
ATOM 2368 C C . ASN A 1 303 ? 22.614 -10.939 -15.371 1.00 89.12 303 ASN A C 1
ATOM 2370 O O . ASN A 1 303 ? 23.216 -11.465 -14.433 1.00 89.12 303 ASN A O 1
ATOM 2374 N N . GLY A 1 304 ? 21.388 -10.434 -15.213 1.00 90.94 304 GLY A N 1
ATOM 2375 C CA . GLY A 1 304 ? 20.679 -10.416 -13.934 1.00 90.94 304 GLY A CA 1
ATOM 2376 C C . GLY A 1 304 ? 21.312 -9.475 -12.904 1.00 90.94 304 GLY A C 1
ATOM 2377 O O . GLY A 1 304 ? 21.252 -9.751 -11.705 1.00 90.94 304 GLY A O 1
ATOM 2378 N N . ILE A 1 305 ? 21.925 -8.374 -13.346 1.00 93.69 305 ILE A N 1
ATOM 2379 C CA . ILE A 1 305 ? 22.694 -7.464 -12.485 1.00 93.69 305 ILE A CA 1
ATOM 2380 C C . ILE A 1 305 ? 21.920 -6.167 -12.251 1.00 93.69 305 ILE A C 1
ATOM 2382 O O . ILE A 1 305 ? 21.394 -5.549 -13.174 1.00 93.69 305 ILE A O 1
ATOM 2386 N N . ILE A 1 306 ? 21.865 -5.728 -10.992 1.00 96.69 306 ILE A N 1
ATOM 2387 C CA . ILE A 1 306 ? 21.213 -4.476 -10.596 1.00 96.69 306 ILE A CA 1
ATOM 2388 C C . ILE A 1 306 ? 22.266 -3.411 -10.336 1.00 96.69 306 ILE A C 1
ATOM 2390 O O . ILE A 1 306 ? 23.222 -3.646 -9.593 1.00 96.69 306 ILE A O 1
ATOM 2394 N N . PHE A 1 307 ? 22.030 -2.215 -10.866 1.00 97.38 307 PHE A N 1
ATOM 2395 C CA . PHE A 1 307 ? 22.894 -1.062 -10.669 1.00 97.38 307 PHE A CA 1
ATOM 2396 C C . PHE A 1 307 ? 22.160 0.075 -9.961 1.00 97.38 307 PHE A C 1
ATOM 2398 O O . PHE A 1 307 ? 20.977 0.330 -10.196 1.00 97.38 307 PHE A O 1
ATOM 2405 N N . VAL A 1 308 ? 22.893 0.795 -9.113 1.00 97.19 308 VAL A N 1
ATOM 2406 C CA . VAL A 1 308 ? 22.463 2.048 -8.494 1.00 97.19 308 VAL A CA 1
ATOM 2407 C C . VAL A 1 308 ? 23.506 3.125 -8.778 1.00 97.19 308 VAL A C 1
ATOM 2409 O O . VAL A 1 308 ? 24.654 3.017 -8.348 1.00 97.19 308 VAL A O 1
ATOM 2412 N N . ASP A 1 309 ? 23.112 4.167 -9.511 1.00 95.81 309 ASP A N 1
ATOM 2413 C CA . ASP A 1 309 ? 24.011 5.182 -10.088 1.00 95.81 309 ASP A CA 1
ATOM 2414 C C . ASP A 1 309 ? 25.178 4.558 -10.885 1.00 95.81 309 ASP A C 1
ATOM 2416 O O . ASP A 1 309 ? 26.329 4.983 -10.773 1.00 95.81 309 ASP A O 1
ATOM 2420 N N . GLY A 1 310 ? 24.888 3.499 -11.650 1.00 94.06 310 GLY A N 1
ATOM 2421 C CA . GLY A 1 310 ? 25.879 2.769 -12.450 1.00 94.06 310 GLY A CA 1
ATOM 2422 C C . GLY A 1 310 ? 26.824 1.865 -11.648 1.00 94.06 310 GLY A C 1
ATOM 2423 O O . GLY A 1 310 ? 27.711 1.253 -12.233 1.00 94.06 310 GLY A O 1
ATOM 2424 N N . GLN A 1 311 ? 26.654 1.757 -10.327 1.00 94.44 311 GLN A N 1
ATOM 2425 C CA . GLN A 1 311 ? 27.427 0.841 -9.483 1.00 94.44 311 GLN A CA 1
ATOM 2426 C C . GLN A 1 311 ? 26.619 -0.411 -9.176 1.00 94.44 311 GLN A C 1
ATOM 2428 O O . GLN A 1 311 ? 25.446 -0.310 -8.823 1.00 94.44 311 GLN A O 1
ATOM 2433 N N . GLU A 1 312 ? 27.250 -1.577 -9.264 1.00 95.19 312 GLU A N 1
ATOM 2434 C CA . GLU A 1 312 ? 26.600 -2.841 -8.935 1.00 95.19 312 GLU A CA 1
ATOM 2435 C C . GLU A 1 312 ? 26.099 -2.849 -7.482 1.00 95.19 312 GLU A C 1
ATOM 2437 O O . GLU A 1 312 ? 26.819 -2.498 -6.541 1.00 95.19 312 GLU A O 1
ATOM 2442 N N . LEU A 1 313 ? 24.854 -3.284 -7.291 1.00 92.81 313 LEU A N 1
ATOM 2443 C CA . LEU A 1 313 ? 24.199 -3.307 -5.987 1.00 92.81 313 LEU A CA 1
ATOM 2444 C C . LEU A 1 313 ? 24.932 -4.196 -4.970 1.00 92.81 313 LEU A C 1
ATOM 2446 O O . LEU A 1 313 ? 25.014 -3.840 -3.794 1.00 92.81 313 LEU A O 1
ATOM 2450 N N . GLY A 1 314 ? 25.492 -5.326 -5.414 1.00 87.06 314 GLY A N 1
ATOM 2451 C CA . GLY A 1 314 ? 26.301 -6.203 -4.567 1.00 87.06 314 GLY A CA 1
ATOM 2452 C C . GLY A 1 314 ? 27.545 -5.498 -4.023 1.00 87.06 314 GLY A C 1
ATOM 2453 O O . GLY A 1 314 ? 27.793 -5.533 -2.816 1.00 87.06 314 GLY A O 1
ATOM 2454 N N . ALA A 1 315 ? 28.264 -4.772 -4.885 1.00 86.00 315 ALA A N 1
ATOM 2455 C CA . ALA A 1 315 ? 29.475 -4.034 -4.521 1.00 86.00 315 ALA A CA 1
ATOM 2456 C C . ALA A 1 315 ? 29.212 -2.921 -3.488 1.00 86.00 315 ALA A C 1
ATOM 2458 O O . ALA A 1 315 ? 30.030 -2.688 -2.592 1.00 86.00 315 ALA A O 1
ATOM 2459 N N . LEU A 1 316 ? 28.046 -2.264 -3.566 1.00 82.94 316 LEU A N 1
ATOM 2460 C CA . LEU A 1 316 ? 27.625 -1.256 -2.585 1.00 82.94 316 LEU A CA 1
ATOM 2461 C C . LEU A 1 316 ? 27.511 -1.834 -1.169 1.00 82.94 316 LEU A C 1
ATOM 2463 O O . LEU A 1 316 ? 27.844 -1.150 -0.199 1.00 82.94 316 LEU A O 1
ATOM 2467 N N . ARG A 1 317 ? 27.064 -3.088 -1.043 1.00 78.38 317 ARG A N 1
ATOM 2468 C CA . ARG A 1 317 ? 26.799 -3.730 0.254 1.00 78.38 317 ARG A CA 1
ATOM 2469 C C . ARG A 1 317 ? 27.977 -4.540 0.784 1.00 78.38 317 ARG A C 1
ATOM 2471 O O . ARG A 1 317 ? 28.120 -4.658 1.998 1.00 78.38 317 ARG A O 1
ATOM 2478 N N . SER A 1 318 ? 28.850 -5.042 -0.087 1.00 69.25 318 SER A N 1
ATOM 2479 C CA . SER A 1 318 ? 30.079 -5.745 0.302 1.00 69.25 318 SER A CA 1
ATOM 2480 C C . SER A 1 318 ? 31.218 -4.803 0.726 1.00 69.25 318 SER A C 1
ATOM 2482 O O . SER A 1 318 ? 32.303 -5.264 1.085 1.00 69.25 318 SER A O 1
ATOM 2484 N N . GLY A 1 319 ? 31.013 -3.478 0.673 1.00 56.44 319 GLY A N 1
ATOM 2485 C CA . GLY A 1 319 ? 32.038 -2.474 0.992 1.00 56.44 319 GLY A CA 1
ATOM 2486 C C . GLY A 1 319 ? 33.239 -2.502 0.038 1.00 56.44 319 GLY A C 1
ATOM 2487 O O . GLY A 1 319 ? 34.258 -1.855 0.288 1.00 56.44 319 GLY A O 1
ATOM 2488 N N . THR A 1 320 ? 33.138 -3.256 -1.056 1.00 44.72 320 THR A N 1
ATOM 2489 C CA . THR A 1 320 ? 34.223 -3.515 -1.998 1.00 44.72 320 THR A CA 1
ATOM 2490 C C . THR A 1 320 ? 34.140 -2.501 -3.132 1.00 44.72 320 THR A C 1
ATOM 2492 O O . THR A 1 320 ? 33.763 -2.841 -4.241 1.00 44.72 320 THR A O 1
ATOM 2495 N N . LEU A 1 321 ? 34.436 -1.233 -2.825 1.00 45.06 321 LEU A N 1
ATOM 2496 C CA . LEU A 1 321 ? 35.220 -0.291 -3.646 1.00 45.06 321 LEU A CA 1
ATOM 2497 C C . LEU A 1 321 ? 34.969 1.169 -3.238 1.00 45.06 321 LEU A C 1
ATOM 2499 O O . LEU A 1 321 ? 33.862 1.608 -2.933 1.00 45.06 321 LEU A O 1
ATOM 2503 N N . LYS A 1 322 ? 36.076 1.921 -3.227 1.00 39.31 322 LYS A N 1
ATOM 2504 C CA . LYS A 1 322 ? 36.159 3.358 -2.956 1.00 39.31 322 LYS A CA 1
ATOM 2505 C C . LYS A 1 322 ? 35.247 4.139 -3.903 1.00 39.31 322 LYS A C 1
ATOM 2507 O O . LYS A 1 322 ? 35.161 3.821 -5.085 1.00 39.31 322 LYS A O 1
ATOM 2512 N N . ARG A 1 323 ? 34.663 5.225 -3.379 1.00 33.56 323 ARG A N 1
ATOM 2513 C CA . ARG A 1 323 ? 34.014 6.285 -4.169 1.00 33.56 323 ARG A CA 1
ATOM 2514 C C . ARG A 1 323 ? 34.812 6.546 -5.456 1.00 33.56 323 ARG A C 1
ATOM 2516 O O . ARG A 1 323 ? 36.030 6.716 -5.346 1.00 33.56 323 ARG A O 1
ATOM 2523 N N . PRO A 1 324 ? 34.171 6.639 -6.632 1.00 34.50 324 PRO A N 1
ATOM 2524 C CA . PRO A 1 324 ? 34.873 7.069 -7.829 1.00 34.50 324 PRO A CA 1
ATOM 2525 C C . PRO A 1 324 ? 35.473 8.452 -7.560 1.00 34.50 324 PRO A C 1
ATOM 2527 O O . PRO A 1 324 ? 34.768 9.388 -7.171 1.00 34.50 324 PRO A O 1
ATOM 2530 N N . ASN A 1 325 ? 36.795 8.564 -7.706 1.00 34.94 325 ASN A N 1
ATOM 2531 C CA . ASN A 1 325 ? 37.462 9.856 -7.740 1.00 34.94 325 ASN A CA 1
ATOM 2532 C C . ASN A 1 325 ? 36.921 10.598 -8.963 1.00 34.94 325 ASN A C 1
ATOM 2534 O O . ASN A 1 325 ? 37.276 10.268 -10.092 1.00 34.94 325 ASN A O 1
ATOM 2538 N N . LEU A 1 326 ? 36.072 11.604 -8.745 1.00 34.88 326 LEU A N 1
ATOM 2539 C CA . LEU A 1 326 ? 35.866 12.623 -9.767 1.00 34.88 326 LEU A CA 1
ATOM 2540 C C . LEU A 1 326 ? 37.238 13.251 -10.073 1.00 34.88 326 LEU A C 1
ATOM 2542 O O . LEU A 1 326 ? 37.948 13.608 -9.124 1.00 34.88 326 LEU A O 1
ATOM 2546 N N . PRO A 1 327 ? 37.627 13.411 -11.350 1.00 32.59 327 PRO A N 1
ATOM 2547 C CA . PRO A 1 327 ? 38.874 14.075 -11.694 1.00 32.59 327 PRO A CA 1
ATOM 2548 C C . PRO A 1 327 ? 38.898 15.478 -11.080 1.00 32.59 327 PRO A C 1
ATOM 2550 O O . PRO A 1 327 ? 37.936 16.245 -11.161 1.00 32.59 327 PRO A O 1
ATOM 2553 N N . ALA A 1 328 ? 40.013 15.801 -10.427 1.00 40.00 328 ALA A N 1
ATOM 2554 C CA . ALA A 1 328 ? 40.247 17.060 -9.736 1.00 40.00 328 ALA A CA 1
ATOM 2555 C C . ALA A 1 328 ? 40.481 18.214 -10.728 1.00 40.00 328 ALA A C 1
ATOM 2557 O O . ALA A 1 328 ? 41.530 18.842 -10.718 1.00 40.00 328 ALA A O 1
ATOM 2558 N N . GLN A 1 329 ? 39.508 18.509 -11.587 1.00 39.56 329 GLN A N 1
ATOM 2559 C CA . GLN A 1 329 ? 39.506 19.704 -12.430 1.00 39.56 329 GLN A CA 1
ATOM 2560 C C . GLN A 1 329 ? 38.094 20.278 -12.538 1.00 39.56 329 GLN A C 1
ATOM 2562 O O . GLN A 1 329 ? 37.494 20.283 -13.596 1.00 39.56 329 GLN A O 1
ATOM 2567 N N . LEU A 1 330 ? 37.556 20.744 -11.408 1.00 38.84 330 LEU A N 1
ATOM 2568 C CA . LEU A 1 330 ? 36.492 21.761 -11.331 1.00 38.84 330 LEU A CA 1
ATOM 2569 C C . LEU A 1 330 ? 36.399 22.286 -9.885 1.00 38.84 330 LEU A C 1
ATOM 2571 O O . LEU A 1 330 ? 35.349 22.335 -9.254 1.00 38.84 330 LEU A O 1
ATOM 2575 N N . LYS A 1 331 ? 37.549 22.680 -9.325 1.00 36.22 331 LYS A N 1
ATOM 2576 C CA . LYS A 1 331 ? 37.631 23.504 -8.107 1.00 36.22 331 LYS A CA 1
ATOM 2577 C C . LYS A 1 331 ? 38.243 24.861 -8.438 1.00 36.22 331 LYS A C 1
ATOM 2579 O O . LYS A 1 331 ? 39.273 25.233 -7.895 1.00 36.22 331 LYS A O 1
ATOM 2584 N N . LYS A 1 332 ? 37.601 25.607 -9.335 1.00 33.81 332 LYS A N 1
ATOM 2585 C CA . LYS A 1 332 ? 37.735 27.067 -9.404 1.00 33.81 332 LYS A CA 1
ATOM 2586 C C . LYS A 1 332 ? 36.367 27.645 -9.751 1.00 33.81 332 LYS A C 1
ATOM 2588 O O . LYS A 1 332 ? 35.950 27.619 -10.900 1.00 33.81 332 LYS A O 1
ATOM 2593 N N . ARG A 1 333 ? 35.649 28.132 -8.737 1.00 31.42 333 ARG A N 1
ATOM 2594 C CA . ARG A 1 333 ? 34.584 29.119 -8.949 1.00 31.42 333 ARG A CA 1
ATOM 2595 C C . ARG A 1 333 ? 35.273 30.474 -9.137 1.00 31.42 333 ARG A C 1
ATOM 2597 O O . ARG A 1 333 ? 36.050 30.833 -8.252 1.00 31.42 333 ARG A O 1
ATOM 2604 N N . PRO A 1 334 ? 35.014 31.227 -10.214 1.00 30.81 334 PRO A N 1
ATOM 2605 C CA . PRO A 1 334 ? 35.406 32.622 -10.253 1.00 30.81 334 PRO A CA 1
ATOM 2606 C C . PRO A 1 334 ? 34.469 33.418 -9.340 1.00 30.81 334 PRO A C 1
ATOM 2608 O O . PRO A 1 334 ? 33.243 33.318 -9.416 1.00 30.81 334 PRO A O 1
ATOM 2611 N N . SER A 1 335 ? 35.069 34.197 -8.448 1.00 36.53 335 SER A N 1
ATOM 2612 C CA . SER A 1 335 ? 34.422 35.306 -7.763 1.00 36.53 335 SER A CA 1
ATOM 2613 C C . SER A 1 335 ? 34.009 36.351 -8.799 1.00 36.53 335 SER A C 1
ATOM 2615 O O . SER A 1 335 ? 34.871 36.940 -9.447 1.00 36.53 335 SER A O 1
ATOM 2617 N N . SER A 1 336 ? 32.713 36.611 -8.943 1.00 30.38 336 SER A N 1
ATOM 2618 C CA . SER A 1 336 ? 32.251 37.872 -9.519 1.00 30.38 336 SER A CA 1
ATOM 2619 C C . SER A 1 336 ? 31.062 38.398 -8.722 1.00 30.38 336 SER A C 1
ATOM 2621 O O . SER A 1 336 ? 30.022 37.764 -8.565 1.00 30.38 336 SER A O 1
ATOM 2623 N N . THR A 1 337 ? 31.306 39.562 -8.143 1.00 35.09 337 THR A N 1
ATOM 2624 C CA . THR A 1 337 ? 30.342 40.567 -7.717 1.00 35.09 337 THR A CA 1
ATOM 2625 C C . THR A 1 337 ? 29.420 40.939 -8.872 1.00 35.09 337 THR A C 1
ATOM 2627 O O . THR A 1 337 ? 29.930 41.334 -9.913 1.00 35.09 337 THR A O 1
ATOM 2630 N N . PHE A 1 338 ? 28.102 40.935 -8.667 1.00 28.28 338 PHE A N 1
ATOM 2631 C CA . PHE A 1 338 ? 27.225 41.916 -9.307 1.00 28.28 338 PHE A CA 1
ATOM 2632 C C . PHE A 1 338 ? 26.015 42.230 -8.419 1.00 28.28 338 PHE A C 1
ATOM 2634 O O . PHE A 1 338 ? 25.341 41.351 -7.889 1.00 28.28 338 PHE A O 1
ATOM 2641 N N . SER A 1 339 ? 25.824 43.533 -8.231 1.00 31.03 339 SER A N 1
ATOM 2642 C CA . SER A 1 339 ? 24.738 44.210 -7.529 1.00 31.03 339 SER A CA 1
ATOM 2643 C C . SER A 1 339 ? 23.407 44.048 -8.267 1.00 31.03 339 SER A C 1
ATOM 2645 O O . SER A 1 339 ? 23.394 44.068 -9.494 1.00 31.03 339 SER A O 1
ATOM 2647 N N . THR A 1 340 ? 22.289 43.966 -7.537 1.00 30.22 340 THR A N 1
ATOM 2648 C CA . THR A 1 340 ? 21.098 44.803 -7.795 1.00 30.22 340 THR A CA 1
ATOM 2649 C C . THR A 1 340 ? 20.064 44.686 -6.666 1.00 30.22 340 THR A C 1
ATOM 2651 O O . THR A 1 340 ? 19.704 43.606 -6.204 1.00 30.22 340 THR A O 1
ATOM 2654 N N . SER A 1 341 ? 19.619 45.859 -6.214 1.00 30.38 341 SER A N 1
ATOM 2655 C CA . SER A 1 341 ? 18.550 46.147 -5.253 1.00 30.38 341 SER A CA 1
ATOM 2656 C C . SER A 1 341 ? 17.221 45.456 -5.550 1.00 30.38 341 SER A C 1
ATOM 2658 O O . SER A 1 341 ? 16.748 45.602 -6.665 1.00 30.38 341 SER A O 1
ATOM 2660 N N . VAL A 1 342 ? 16.532 44.939 -4.519 1.00 30.38 342 VAL A N 1
ATOM 2661 C CA . VAL A 1 342 ? 15.113 45.264 -4.229 1.00 30.38 342 VAL A CA 1
ATOM 2662 C C . VAL A 1 342 ? 14.860 45.159 -2.711 1.00 30.38 342 VAL A C 1
ATOM 2664 O O . VAL A 1 342 ? 15.234 44.192 -2.052 1.00 30.38 342 VAL A O 1
ATOM 2667 N N . LYS A 1 343 ? 14.247 46.215 -2.164 1.00 29.77 343 LYS A N 1
ATOM 2668 C CA . LYS A 1 343 ? 13.987 46.520 -0.746 1.00 29.77 343 LYS A CA 1
ATOM 2669 C C . LYS A 1 343 ? 13.013 45.538 -0.067 1.00 29.77 343 LYS A C 1
ATOM 2671 O O . LYS A 1 343 ? 11.968 45.216 -0.619 1.00 29.77 343 LYS A O 1
ATOM 2676 N N . ARG A 1 344 ? 13.286 45.186 1.198 1.00 30.14 344 ARG A N 1
ATOM 2677 C CA . ARG A 1 344 ? 12.279 44.715 2.176 1.00 30.14 344 ARG A CA 1
ATOM 2678 C C . ARG A 1 344 ? 11.795 45.905 3.020 1.00 30.14 344 ARG A C 1
ATOM 2680 O O . ARG A 1 344 ? 12.662 46.644 3.492 1.00 30.14 344 ARG A O 1
ATOM 2687 N N . PRO A 1 345 ? 10.490 46.092 3.291 1.00 31.92 345 PRO A N 1
ATOM 2688 C CA . PRO A 1 345 ? 10.051 47.099 4.249 1.00 31.92 345 PRO A CA 1
ATOM 2689 C C . PRO A 1 345 ? 10.205 46.590 5.688 1.00 31.92 345 PRO A C 1
ATOM 2691 O O . PRO A 1 345 ? 9.949 45.422 5.991 1.00 31.92 345 PRO A O 1
ATOM 2694 N N . ARG A 1 346 ? 10.648 47.493 6.567 1.00 31.91 346 ARG A N 1
ATOM 2695 C CA . ARG A 1 346 ? 10.765 47.308 8.017 1.00 31.91 346 ARG A CA 1
ATOM 2696 C C . ARG A 1 346 ? 9.408 47.505 8.698 1.00 31.91 346 ARG A C 1
ATOM 2698 O O . ARG A 1 346 ? 8.597 48.303 8.246 1.00 31.91 346 ARG A O 1
ATOM 2705 N N . ARG A 1 347 ? 9.218 46.812 9.825 1.00 32.91 347 ARG A N 1
ATOM 2706 C CA . ARG A 1 347 ? 8.200 47.132 10.836 1.00 32.91 347 ARG A CA 1
ATOM 2707 C C . ARG A 1 347 ? 8.530 48.473 11.499 1.00 32.91 347 ARG A C 1
ATOM 2709 O O . ARG A 1 347 ? 9.692 48.709 11.824 1.00 32.91 347 ARG A O 1
ATOM 2716 N N . GLY A 1 348 ? 7.500 49.270 11.756 1.00 29.20 348 GLY A N 1
ATOM 2717 C CA . GLY A 1 348 ? 7.524 50.461 12.595 1.00 29.20 348 GLY A CA 1
ATOM 2718 C C . GLY A 1 348 ? 6.096 50.822 12.997 1.00 29.20 348 GLY A C 1
ATOM 2719 O O . GLY A 1 348 ? 5.190 50.722 12.183 1.00 29.20 348 GLY A O 1
ATOM 2720 N N . SER A 1 349 ? 5.947 51.118 14.276 1.00 29.91 349 SER A N 1
ATOM 2721 C CA . SER A 1 349 ? 4.775 51.367 15.116 1.00 29.91 349 SER A CA 1
ATOM 2722 C C . SER A 1 349 ? 3.844 52.530 14.731 1.00 29.91 349 SER A C 1
ATOM 2724 O O . SER A 1 349 ? 4.286 53.524 14.172 1.00 29.91 349 SER A O 1
ATOM 2726 N N . ASP A 1 350 ? 2.607 52.392 15.223 1.00 29.31 350 ASP A N 1
ATOM 2727 C CA . ASP A 1 350 ? 1.750 53.410 15.854 1.00 29.31 350 ASP A CA 1
ATOM 2728 C C . ASP A 1 350 ? 0.909 54.428 15.044 1.00 29.31 350 ASP A C 1
ATOM 2730 O O . ASP A 1 350 ? 1.411 55.343 14.408 1.00 29.31 350 ASP A O 1
ATOM 2734 N N . ILE A 1 351 ? -0.409 54.289 15.282 1.00 29.25 351 ILE A N 1
ATOM 2735 C CA . ILE A 1 351 ? -1.352 55.304 15.796 1.00 29.25 351 ILE A CA 1
ATOM 2736 C C . ILE A 1 351 ? -2.085 56.258 14.813 1.00 29.25 351 ILE A C 1
ATOM 2738 O O . ILE A 1 351 ? -1.500 57.058 14.099 1.00 29.25 351 ILE A O 1
ATOM 2742 N N . HIS A 1 352 ? -3.417 56.198 14.975 1.00 28.47 352 HIS A N 1
ATOM 2743 C CA . HIS A 1 352 ? -4.496 57.182 14.788 1.00 28.47 352 HIS A CA 1
ATOM 2744 C C . HIS A 1 352 ? -5.044 57.597 13.407 1.00 28.47 352 HIS A C 1
ATOM 2746 O O . HIS A 1 352 ? -4.390 58.219 12.584 1.00 28.47 352 HIS A O 1
ATOM 2752 N N . ASP A 1 353 ? -6.362 57.360 13.329 1.00 29.44 353 ASP A N 1
ATOM 2753 C CA . ASP A 1 353 ? -7.439 58.281 12.956 1.00 29.44 353 ASP A CA 1
ATOM 2754 C C . ASP A 1 353 ? -7.657 58.726 11.498 1.00 29.44 353 ASP A C 1
ATOM 2756 O O . ASP A 1 353 ? -6.894 59.483 10.913 1.00 29.44 353 ASP A O 1
ATOM 2760 N N . ARG A 1 354 ? -8.900 58.420 11.083 1.00 28.36 354 ARG A N 1
ATOM 2761 C CA . ARG A 1 354 ? -9.931 59.350 10.578 1.00 28.36 354 ARG A CA 1
ATOM 2762 C C . ARG A 1 354 ? -10.060 59.608 9.068 1.00 28.36 354 ARG A C 1
ATOM 2764 O O . ARG A 1 354 ? -9.160 60.140 8.441 1.00 28.36 354 ARG A O 1
ATOM 2771 N N . HIS A 1 355 ? -11.321 59.419 8.634 1.00 28.12 355 HIS A N 1
ATOM 2772 C CA . HIS A 1 355 ? -12.051 60.079 7.531 1.00 28.12 355 HIS A CA 1
ATOM 2773 C C . HIS A 1 355 ? -11.539 59.787 6.102 1.00 28.12 355 HIS A C 1
ATOM 2775 O O . HIS A 1 355 ? -10.351 59.639 5.885 1.00 28.12 355 HIS A O 1
ATOM 2781 N N . ALA A 1 356 ? -12.337 59.694 5.040 1.00 28.00 356 ALA A N 1
ATOM 2782 C CA . ALA A 1 356 ? -13.774 59.721 4.782 1.00 28.00 356 ALA A CA 1
ATOM 2783 C C . ALA A 1 356 ? -13.982 59.188 3.339 1.00 28.00 356 ALA A C 1
ATOM 2785 O O . ALA A 1 356 ? -13.043 59.194 2.550 1.00 28.00 356 ALA A O 1
ATOM 2786 N N . GLU A 1 357 ? -15.199 58.713 3.056 1.00 30.08 357 GLU A N 1
ATOM 2787 C CA . GLU A 1 357 ? -15.955 58.841 1.790 1.00 30.08 357 GLU A CA 1
ATOM 2788 C C . GLU A 1 357 ? -15.213 58.760 0.435 1.00 30.08 357 GLU A C 1
ATOM 2790 O O . GLU A 1 357 ? -14.508 59.684 0.038 1.00 30.08 357 GLU A O 1
ATOM 2795 N N . LEU A 1 358 ? -15.486 57.705 -0.346 1.00 33.25 358 LEU A N 1
ATOM 2796 C CA . LEU A 1 358 ? -16.465 57.683 -1.456 1.00 33.25 358 LEU A CA 1
ATOM 2797 C C . LEU A 1 358 ? -16.530 56.291 -2.103 1.00 33.25 358 LEU A C 1
ATOM 2799 O O . LEU A 1 358 ? -15.456 55.676 -2.298 1.00 33.25 358 LEU A O 1
#

Radius of gyration: 27.56 Å; chains: 1; bounding box: 74×89×77 Å